Protein AF-A0A1S1BP09-F1 (afdb_monomer_lite)

pLDDT: mean 78.07, std 22.5, range [37.78, 98.75]

Sequence (194 aa):
MRRVLAPLSLLTALLLAGCAGGTGEPETIVVTSTEVVDAPAPESAPEEEPAPAPEPEAAPAPEQPATPLAGAFELDPAYKGQVGGKCGMTPDGAKISVGDTTSCDLAAAAYPHAINATWAWSNKPNVTSVPFTNISGVVSPITGGAYDLRCAVGSSGQTMSCYGPDNDPYMTYELEMTTTWHPRINIVGEYPHN

Radius of gyration: 30.97 Å; chains: 1; bounding box: 59×103×60 Å

Structure (mmCIF, N/CA/C/O backbone):
data_AF-A0A1S1BP09-F1
#
_entry.id   AF-A0A1S1BP09-F1
#
loop_
_atom_site.group_PDB
_atom_site.id
_atom_site.type_symbol
_atom_site.label_atom_id
_atom_site.label_alt_id
_atom_site.label_comp_id
_atom_site.label_asym_id
_atom_site.label_entity_id
_atom_site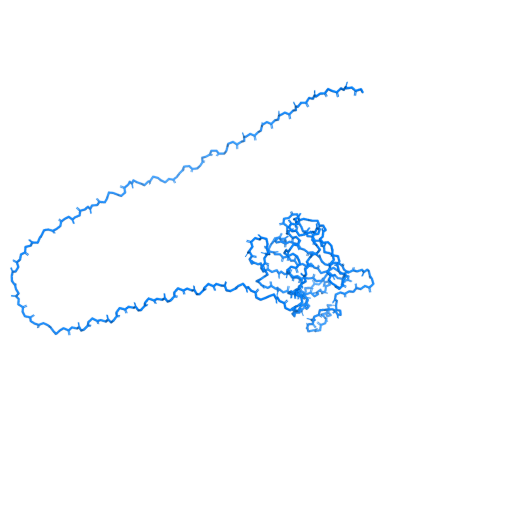.label_seq_id
_atom_site.pdbx_PDB_ins_code
_atom_site.Cartn_x
_atom_site.Cartn_y
_atom_site.Cartn_z
_atom_site.occupancy
_atom_site.B_iso_or_equiv
_atom_site.auth_seq_id
_atom_site.auth_comp_id
_atom_site.auth_asym_id
_atom_site.auth_atom_id
_atom_site.pdbx_PDB_model_num
ATOM 1 N N . MET A 1 1 ? -38.764 29.047 11.952 1.00 43.31 1 MET A N 1
ATOM 2 C CA . MET A 1 1 ? -39.903 28.539 11.156 1.00 43.31 1 MET A CA 1
ATOM 3 C C . MET A 1 1 ? -39.872 27.015 11.210 1.00 43.31 1 MET A C 1
ATOM 5 O O . MET A 1 1 ? -38.889 26.431 10.785 1.00 43.31 1 MET A O 1
ATOM 9 N N . ARG A 1 2 ? -40.880 26.390 11.833 1.00 42.88 2 ARG A N 1
ATOM 10 C CA . ARG A 1 2 ? -41.074 24.930 11.929 1.00 42.88 2 ARG A CA 1
ATOM 11 C C . ARG A 1 2 ? -41.927 24.464 10.746 1.00 42.88 2 ARG A C 1
ATOM 13 O O . ARG A 1 2 ? -43.023 25.000 10.601 1.00 42.88 2 ARG A O 1
ATOM 20 N N . ARG A 1 3 ? -41.487 23.453 9.990 1.00 48.31 3 ARG A N 1
ATOM 21 C CA . ARG A 1 3 ? -42.346 22.522 9.224 1.00 48.31 3 ARG A CA 1
ATOM 22 C C . ARG A 1 3 ? -41.669 21.141 9.218 1.00 48.31 3 ARG A C 1
ATOM 24 O O . ARG A 1 3 ? -40.534 21.052 8.783 1.00 48.31 3 ARG A O 1
ATOM 31 N N . VAL A 1 4 ? -42.143 20.223 10.064 1.00 49.31 4 VAL A N 1
ATOM 32 C CA . VAL A 1 4 ? -43.079 19.101 9.796 1.00 49.31 4 VAL A CA 1
ATOM 33 C C . VAL A 1 4 ? -42.326 17.828 9.375 1.00 49.31 4 VAL A C 1
ATOM 35 O O . VAL A 1 4 ? -41.709 17.779 8.320 1.00 49.31 4 VAL A O 1
ATOM 38 N N . LEU A 1 5 ? -42.398 16.823 10.259 1.00 49.59 5 LEU A N 1
ATOM 39 C CA . LEU A 1 5 ? -42.002 15.428 10.056 1.00 49.59 5 LEU A CA 1
ATOM 40 C C . LEU A 1 5 ? -42.838 14.756 8.957 1.00 49.59 5 LEU A C 1
ATOM 42 O O . LEU A 1 5 ? -44.048 14.964 8.900 1.00 49.59 5 LEU A O 1
ATOM 46 N N . ALA A 1 6 ? -42.226 13.814 8.240 1.00 51.56 6 ALA A N 1
ATOM 47 C CA . ALA A 1 6 ? -42.902 12.597 7.796 1.00 51.56 6 ALA A CA 1
ATOM 48 C C . ALA A 1 6 ? -41.884 11.436 7.731 1.00 51.56 6 ALA A C 1
ATOM 50 O O . ALA A 1 6 ? -40.905 11.542 6.993 1.00 51.56 6 ALA A O 1
ATOM 51 N N . PRO A 1 7 ? -42.076 10.350 8.502 1.00 51.03 7 PRO A N 1
ATOM 52 C CA . PRO A 1 7 ? -41.287 9.130 8.402 1.00 51.03 7 PRO A CA 1
ATOM 53 C C . PRO A 1 7 ? -41.926 8.180 7.378 1.00 51.03 7 PRO A C 1
ATOM 55 O O . PRO A 1 7 ? -43.112 7.870 7.472 1.00 51.03 7 PRO A O 1
ATOM 58 N N . LEU A 1 8 ? -41.145 7.677 6.424 1.00 43.78 8 LEU A N 1
ATOM 59 C CA . LEU A 1 8 ? -41.547 6.566 5.558 1.00 43.78 8 LEU A CA 1
ATOM 60 C C . LEU A 1 8 ? -40.714 5.345 5.935 1.00 43.78 8 LEU A C 1
ATOM 62 O O . LEU A 1 8 ? -39.585 5.159 5.495 1.00 43.78 8 LEU A O 1
ATOM 66 N N . SER A 1 9 ? -41.302 4.543 6.820 1.00 48.12 9 SER A N 1
ATOM 67 C CA . SER A 1 9 ? -40.926 3.151 7.031 1.00 48.12 9 SER A CA 1
ATOM 68 C C . SER A 1 9 ? -41.352 2.335 5.812 1.00 48.12 9 SER A C 1
ATOM 70 O O . SER A 1 9 ? -42.532 2.334 5.468 1.00 48.12 9 SER A O 1
ATOM 72 N N . LEU A 1 10 ? -40.426 1.595 5.208 1.00 48.34 10 LEU A N 1
ATOM 73 C CA . LEU A 1 10 ? -40.760 0.391 4.450 1.00 48.34 10 LEU A CA 1
ATOM 74 C C . LEU A 1 10 ? -39.908 -0.762 4.977 1.00 48.34 10 LEU A C 1
ATOM 76 O O . LEU A 1 10 ? -38.725 -0.890 4.672 1.00 48.34 10 LEU A O 1
ATOM 80 N N . LEU A 1 11 ? -40.553 -1.590 5.800 1.00 47.31 11 LEU A N 1
ATOM 81 C CA . LEU A 1 11 ? -40.151 -2.968 6.027 1.00 47.31 11 LEU A CA 1
ATOM 82 C C . LEU A 1 11 ? -40.220 -3.719 4.695 1.00 47.31 11 LEU A C 1
ATOM 84 O O . LEU A 1 11 ? -41.276 -3.750 4.066 1.00 47.31 11 LEU A O 1
ATOM 88 N N . THR A 1 12 ? -39.148 -4.422 4.345 1.00 53.53 12 THR A N 1
ATOM 89 C CA . THR A 1 12 ? -39.248 -5.578 3.449 1.00 53.53 12 THR A CA 1
ATOM 90 C C . THR A 1 12 ? -38.389 -6.694 4.026 1.00 53.53 12 THR A C 1
ATOM 92 O O . THR A 1 12 ? -37.192 -6.776 3.779 1.00 53.53 12 THR A O 1
ATOM 95 N N . ALA A 1 13 ? -39.008 -7.522 4.866 1.00 49.31 13 ALA A N 1
ATOM 96 C CA . ALA A 1 13 ? -38.489 -8.832 5.218 1.00 49.31 13 ALA A CA 1
ATOM 97 C C . ALA A 1 13 ? -38.958 -9.808 4.131 1.00 49.31 13 ALA A C 1
ATOM 99 O O . ALA A 1 13 ? -40.154 -10.081 4.033 1.00 49.31 13 ALA A O 1
ATOM 100 N N . LEU A 1 14 ? -38.040 -10.315 3.305 1.00 54.62 14 LEU A N 1
ATOM 101 C CA . LEU A 1 14 ? -38.291 -11.525 2.524 1.00 54.62 14 LEU A CA 1
ATOM 102 C C . LEU A 1 14 ? -37.688 -12.714 3.271 1.00 54.62 14 LEU A C 1
ATOM 104 O O . LEU A 1 14 ? -36.474 -12.875 3.357 1.00 54.62 14 LEU A O 1
ATOM 108 N N . LEU A 1 15 ? -38.585 -13.531 3.815 1.00 52.28 15 LEU A N 1
ATOM 109 C CA . LEU A 1 15 ? -38.326 -14.889 4.270 1.00 52.28 15 LEU A CA 1
ATOM 110 C C . LEU A 1 15 ? -38.001 -15.766 3.053 1.00 52.28 15 LEU A C 1
ATOM 112 O O . LEU A 1 15 ? -38.830 -15.902 2.154 1.00 52.28 15 LEU A O 1
ATOM 116 N N . LEU A 1 16 ? -36.825 -16.393 3.047 1.00 48.31 16 LEU A N 1
ATOM 117 C CA . LEU A 1 16 ? -36.533 -17.545 2.195 1.00 48.31 16 LEU A CA 1
ATOM 118 C C . LEU A 1 16 ? -36.785 -18.814 3.009 1.00 48.31 16 LEU A C 1
ATOM 120 O O . LEU A 1 16 ? -36.064 -19.128 3.953 1.00 48.31 16 LEU A O 1
ATOM 124 N N . ALA A 1 17 ? -37.857 -19.509 2.642 1.00 49.62 17 ALA A N 1
ATOM 125 C CA . ALA A 1 17 ? -38.187 -20.840 3.111 1.00 49.62 17 ALA A CA 1
ATOM 126 C C . ALA A 1 17 ? -37.479 -21.906 2.259 1.00 49.62 17 ALA A C 1
ATOM 128 O O . ALA A 1 17 ? -37.454 -21.803 1.037 1.00 49.62 17 ALA A O 1
ATOM 129 N N . GLY A 1 18 ? -37.020 -22.965 2.929 1.00 37.78 18 GLY A N 1
ATOM 130 C CA . GLY A 1 18 ? -37.210 -24.347 2.485 1.00 37.78 18 GLY A CA 1
ATOM 131 C C . GLY A 1 18 ? -36.260 -24.916 1.429 1.00 37.78 18 GLY A C 1
ATOM 132 O O . GLY A 1 18 ? -36.535 -24.836 0.240 1.00 37.78 18 GLY A O 1
ATOM 133 N N . CYS A 1 19 ? -35.276 -25.691 1.889 1.00 53.78 19 CYS A N 1
ATOM 134 C CA . CYS A 1 19 ? -34.951 -26.976 1.268 1.00 53.78 19 CYS A CA 1
ATOM 135 C C . CYS A 1 19 ? -34.908 -28.038 2.370 1.00 53.78 19 CYS A C 1
ATOM 137 O O . CYS A 1 19 ? -33.979 -28.102 3.169 1.00 53.78 19 CYS A O 1
ATOM 139 N N . ALA A 1 20 ? -35.982 -28.823 2.428 1.00 39.81 20 ALA A N 1
ATOM 140 C CA . ALA A 1 20 ? -36.059 -30.061 3.178 1.00 39.81 20 ALA A CA 1
ATOM 141 C C . ALA A 1 20 ? -35.356 -31.165 2.379 1.00 39.81 20 ALA A C 1
ATOM 143 O O . ALA A 1 20 ? -35.583 -31.301 1.177 1.00 39.81 20 ALA A O 1
ATOM 144 N N . GLY A 1 21 ? -34.549 -31.975 3.054 1.00 38.09 21 GLY A N 1
ATOM 145 C CA . GLY A 1 21 ? -34.011 -33.203 2.488 1.00 38.09 21 GLY A CA 1
ATOM 146 C C . GLY A 1 21 ? -33.188 -33.960 3.520 1.00 38.09 21 GLY A C 1
ATOM 147 O O . GLY A 1 21 ? -32.120 -33.496 3.894 1.00 38.09 21 GLY A O 1
ATOM 148 N N . GLY A 1 22 ? -33.682 -35.122 3.953 1.00 38.06 22 GLY A N 1
ATOM 149 C CA . GLY A 1 22 ? -32.854 -36.135 4.611 1.00 38.06 22 GLY A CA 1
ATOM 150 C C . GLY A 1 22 ? -33.403 -36.662 5.929 1.00 38.06 22 GLY A C 1
ATOM 151 O O . GLY A 1 22 ? -32.924 -36.294 6.993 1.00 38.06 22 GLY A O 1
ATOM 152 N N . THR A 1 23 ? -34.393 -37.546 5.840 1.00 44.19 23 THR A N 1
ATOM 153 C CA . THR A 1 23 ? -34.854 -38.445 6.903 1.00 44.19 23 THR A CA 1
ATOM 154 C C . THR A 1 23 ? -33.734 -39.407 7.313 1.00 44.19 23 THR A C 1
ATOM 156 O O . THR A 1 23 ? -33.188 -40.102 6.459 1.00 44.19 23 THR A O 1
ATOM 159 N N . GLY A 1 24 ? -33.429 -39.483 8.607 1.00 38.75 24 GLY A N 1
ATOM 160 C CA . GLY A 1 24 ? -32.557 -40.500 9.197 1.00 38.75 24 GLY A CA 1
ATOM 161 C C . GLY A 1 24 ? -32.796 -40.568 10.702 1.00 38.75 24 GLY A C 1
ATOM 162 O O . GLY A 1 24 ? -32.460 -39.636 11.422 1.00 38.75 24 GLY A O 1
ATOM 163 N N . GLU A 1 25 ? -33.479 -41.627 11.124 1.00 51.97 25 GLU A N 1
ATOM 164 C CA . GLU A 1 25 ? -33.946 -41.943 12.479 1.00 51.97 25 GLU A CA 1
ATOM 165 C C . GLU A 1 25 ? -32.840 -42.016 13.555 1.00 51.97 25 GLU A C 1
ATOM 167 O O . GLU A 1 25 ? -31.661 -42.149 13.229 1.00 51.97 25 GLU A O 1
ATOM 172 N N . PRO A 1 26 ? -33.212 -41.916 14.850 1.00 45.69 26 PRO A N 1
ATOM 173 C CA . PRO A 1 26 ? -32.265 -41.860 15.960 1.00 45.69 26 PRO A CA 1
ATOM 174 C C . PRO A 1 26 ? -31.577 -43.210 16.188 1.00 45.69 26 PRO A C 1
ATOM 176 O O . PRO A 1 26 ? -32.241 -44.220 16.423 1.00 45.69 26 PRO A O 1
ATOM 179 N N . GLU A 1 27 ? -30.243 -43.221 16.195 1.00 43.22 27 GLU A N 1
ATOM 180 C CA . GLU A 1 27 ? -29.480 -44.390 16.629 1.00 43.22 27 GLU A CA 1
ATOM 181 C C . GLU A 1 27 ? -29.734 -44.657 18.120 1.00 43.22 27 GLU A C 1
ATOM 183 O O . GLU A 1 27 ? -29.315 -43.923 19.017 1.00 43.22 27 GLU A O 1
ATOM 188 N N . THR A 1 28 ? -30.467 -45.734 18.381 1.00 42.78 28 THR A N 1
ATOM 189 C CA . THR A 1 28 ? -30.613 -46.365 19.690 1.00 42.78 28 THR A CA 1
ATOM 190 C C . THR A 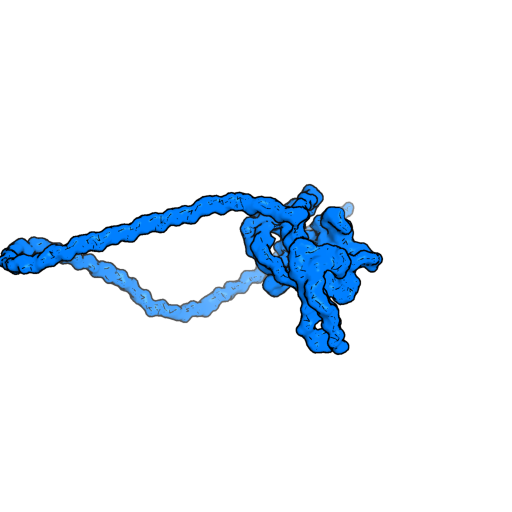1 28 ? -29.264 -46.888 20.170 1.00 42.78 28 THR A C 1
ATOM 192 O O . THR A 1 28 ? -28.700 -47.806 19.578 1.00 42.78 28 THR A O 1
ATOM 195 N N . ILE A 1 29 ? -28.777 -46.344 21.285 1.00 45.25 29 ILE A N 1
ATOM 196 C CA . ILE A 1 29 ? -27.629 -46.885 22.015 1.00 45.25 29 ILE A CA 1
ATOM 197 C C . ILE A 1 29 ? -28.041 -48.227 22.629 1.00 45.25 29 ILE A C 1
ATOM 199 O O . ILE A 1 29 ? -28.833 -48.277 23.571 1.00 45.25 29 ILE A O 1
ATOM 203 N N . VAL A 1 30 ? -27.504 -49.321 22.093 1.00 41.91 30 VAL A N 1
ATOM 204 C CA . VAL A 1 30 ? -27.635 -50.652 22.690 1.00 41.91 30 VAL A CA 1
ATOM 205 C C . VAL A 1 30 ? -26.570 -50.786 23.775 1.00 41.91 30 VAL A C 1
ATOM 207 O O . VAL A 1 30 ? -25.385 -50.945 23.495 1.00 41.91 30 VAL A O 1
ATOM 210 N N . VAL A 1 31 ? -27.006 -50.697 25.031 1.00 48.78 31 VAL A N 1
ATOM 211 C CA . VAL A 1 31 ? -26.192 -51.030 26.202 1.00 48.78 31 VAL A CA 1
ATOM 212 C C . VAL A 1 31 ? -26.178 -52.549 26.340 1.00 48.78 31 VAL A C 1
ATOM 214 O O . VAL A 1 31 ? -27.134 -53.142 26.838 1.00 48.78 31 VAL A O 1
ATOM 217 N N . THR A 1 32 ? -25.098 -53.186 25.896 1.00 45.69 32 THR A N 1
ATOM 218 C CA . THR A 1 32 ? -24.870 -54.608 26.167 1.00 45.69 32 THR A CA 1
ATOM 219 C C . THR A 1 32 ? -24.139 -54.738 27.498 1.00 45.69 32 THR A C 1
ATOM 221 O O . THR A 1 32 ? -22.947 -54.459 27.601 1.00 45.69 32 THR A O 1
ATOM 224 N N . SER A 1 33 ? -24.887 -55.135 28.526 1.00 47.06 33 SER A N 1
ATOM 225 C CA . SER A 1 33 ? -24.353 -55.604 29.804 1.00 47.06 33 SER A CA 1
ATOM 226 C C . SER A 1 33 ? -23.929 -57.063 29.635 1.00 47.06 33 SER A C 1
ATOM 228 O O . SER A 1 33 ? -24.743 -57.882 29.210 1.00 47.06 33 SER A O 1
ATOM 230 N N . THR A 1 34 ? -22.677 -57.396 29.949 1.00 49.12 34 THR A N 1
ATOM 231 C CA . THR A 1 34 ? -22.198 -58.788 29.945 1.00 49.12 34 THR A CA 1
ATOM 232 C C . THR A 1 34 ? -21.652 -59.141 31.317 1.00 49.12 34 THR A C 1
ATOM 234 O O . THR A 1 34 ? -20.783 -58.460 31.857 1.00 49.12 34 THR A O 1
ATOM 237 N N . GLU A 1 35 ? -22.233 -60.193 31.878 1.00 47.56 35 GLU A N 1
ATOM 238 C CA . GLU A 1 35 ? -22.026 -60.712 33.224 1.00 47.56 35 GLU A CA 1
ATOM 239 C C . GLU A 1 35 ? -20.856 -61.710 33.220 1.00 47.56 35 GLU A C 1
ATOM 241 O O . GLU A 1 35 ? -20.644 -62.430 32.243 1.00 47.56 35 GLU A O 1
ATOM 246 N N . VAL A 1 36 ? -20.079 -61.731 34.305 1.00 45.28 36 VAL A N 1
ATOM 247 C CA . VAL A 1 36 ? -18.864 -62.544 34.477 1.00 45.28 36 VAL A CA 1
ATOM 248 C C . VAL A 1 36 ? -19.228 -63.964 34.921 1.00 45.28 36 VAL A C 1
ATOM 250 O O . VAL A 1 36 ? -19.956 -64.130 35.899 1.00 45.28 36 VAL A O 1
ATOM 253 N N . VAL A 1 37 ? -18.664 -64.984 34.262 1.00 42.50 37 VAL A N 1
ATOM 254 C CA . VAL A 1 37 ? -18.626 -66.377 34.746 1.00 42.50 37 VAL A CA 1
ATOM 255 C C . VAL A 1 37 ? -17.200 -66.923 34.599 1.00 42.50 37 VAL A C 1
ATOM 257 O O . VAL A 1 37 ? -16.535 -66.687 33.593 1.00 42.50 37 VAL A O 1
ATOM 260 N N . ASP A 1 38 ? -16.744 -67.611 35.643 1.00 38.88 38 ASP A N 1
ATOM 261 C CA . ASP A 1 38 ? -15.360 -67.973 35.972 1.00 38.88 38 ASP A CA 1
ATOM 262 C C . ASP A 1 38 ? -14.956 -69.402 35.506 1.00 38.88 38 ASP A C 1
ATOM 264 O O . ASP A 1 38 ? -15.731 -70.338 35.697 1.00 38.88 38 ASP A O 1
ATOM 268 N N . ALA A 1 39 ? -13.722 -69.516 34.967 1.00 39.91 39 ALA A N 1
ATOM 269 C CA . ALA A 1 39 ? -12.749 -70.645 34.922 1.00 39.91 39 ALA A CA 1
ATOM 270 C C . ALA A 1 39 ? -13.088 -72.014 34.245 1.00 39.91 39 ALA A C 1
ATOM 272 O O . ALA A 1 39 ? -14.255 -72.391 34.182 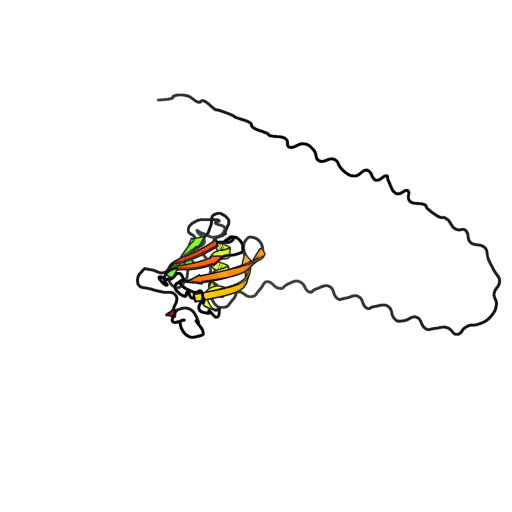1.00 39.91 39 ALA A O 1
ATOM 273 N N . PRO A 1 40 ? -12.088 -72.830 33.780 1.00 43.50 40 PRO A N 1
ATOM 274 C CA . PRO A 1 40 ? -10.641 -72.803 34.083 1.00 43.50 40 PRO A CA 1
ATOM 275 C C . PRO A 1 40 ? -9.658 -72.846 32.880 1.00 43.50 40 PRO A C 1
ATOM 277 O O . PRO A 1 40 ? -10.008 -73.169 31.749 1.00 43.50 40 PRO A O 1
ATOM 280 N N . ALA A 1 41 ? -8.391 -72.530 33.184 1.00 47.75 41 ALA A N 1
ATOM 281 C CA . ALA A 1 41 ? -7.220 -72.489 32.295 1.00 47.75 41 ALA A CA 1
ATOM 282 C C . ALA A 1 41 ? -6.833 -73.854 31.681 1.00 47.75 41 ALA A C 1
ATOM 284 O O . ALA A 1 41 ? -7.122 -74.898 32.274 1.00 47.75 41 ALA A O 1
ATOM 285 N N . PRO A 1 42 ? -6.088 -73.856 30.554 1.00 43.31 42 PRO A N 1
ATOM 286 C CA . PRO A 1 42 ? -4.664 -74.182 30.689 1.00 43.31 42 PRO A CA 1
ATOM 287 C C . PRO A 1 42 ? -3.703 -73.456 29.723 1.00 43.31 42 PRO A C 1
ATOM 289 O O . PRO A 1 42 ? -4.077 -72.938 28.679 1.00 43.31 42 PRO A O 1
ATOM 292 N N . GLU A 1 43 ? -2.433 -73.569 30.112 1.00 38.97 43 GLU A N 1
ATOM 293 C CA . GLU A 1 43 ? -1.205 -73.569 29.308 1.00 38.97 43 GLU A CA 1
ATOM 294 C C . GLU A 1 43 ? -0.616 -72.249 28.783 1.00 38.97 43 GLU A C 1
ATOM 296 O O . GLU A 1 43 ? -1.112 -71.575 27.887 1.00 38.97 43 GLU A O 1
ATOM 301 N N . SER A 1 44 ? 0.534 -71.950 29.389 1.00 50.16 44 SER A N 1
ATOM 302 C CA . SER A 1 44 ? 1.505 -70.896 29.147 1.00 50.16 44 SER A CA 1
ATOM 303 C C . SER A 1 44 ? 1.821 -70.627 27.672 1.00 50.16 44 SER A C 1
ATOM 305 O O . SER A 1 44 ? 2.382 -71.474 26.978 1.00 50.16 44 SER A O 1
ATOM 307 N N . ALA A 1 45 ? 1.591 -69.383 27.256 1.00 47.44 45 ALA A N 1
ATOM 308 C CA . ALA A 1 45 ? 2.295 -68.733 26.155 1.00 47.44 45 ALA A CA 1
ATOM 309 C C . ALA A 1 45 ? 3.211 -67.634 26.740 1.00 47.44 45 ALA A C 1
ATOM 311 O O . ALA A 1 45 ? 2.900 -67.119 27.817 1.00 47.44 45 ALA A O 1
ATOM 312 N N . PRO A 1 46 ? 4.348 -67.299 26.103 1.00 43.88 46 PRO A N 1
ATOM 313 C CA . PRO A 1 46 ? 5.314 -66.353 26.660 1.00 43.88 46 PRO A CA 1
ATOM 314 C C . PRO A 1 46 ? 4.708 -64.946 26.739 1.00 43.88 46 PRO A C 1
ATOM 316 O O . PRO A 1 46 ? 4.091 -64.494 25.778 1.00 43.88 46 PRO A O 1
ATOM 319 N N . GLU A 1 47 ? 4.897 -64.268 27.871 1.00 46.72 47 GLU A N 1
ATOM 320 C CA . GLU A 1 47 ? 4.562 -62.853 28.053 1.00 46.72 47 GLU A CA 1
ATOM 321 C C . GLU A 1 47 ? 5.333 -61.995 27.035 1.00 46.72 47 GLU A C 1
ATOM 323 O O . GLU A 1 47 ? 6.562 -61.932 27.072 1.00 46.72 47 GLU A O 1
ATOM 328 N N . GLU A 1 48 ? 4.617 -61.328 26.127 1.00 51.81 48 GLU A N 1
ATOM 329 C CA . GLU A 1 48 ? 5.142 -60.154 25.429 1.00 51.81 48 GLU A CA 1
ATOM 330 C C . GLU A 1 48 ? 5.038 -58.951 26.377 1.00 51.81 48 GLU A C 1
ATOM 332 O O . GLU A 1 48 ? 3.958 -58.614 26.868 1.00 51.81 48 GLU A O 1
ATOM 337 N N . GLU A 1 49 ? 6.181 -58.322 26.658 1.00 53.34 49 GLU A N 1
ATOM 338 C CA . GLU A 1 49 ? 6.271 -57.051 27.378 1.00 53.34 49 GLU A CA 1
ATOM 339 C C . GLU A 1 49 ? 5.367 -55.990 26.722 1.00 53.34 49 GLU A C 1
ATOM 341 O O . GLU A 1 49 ? 5.375 -55.846 25.494 1.00 53.34 49 GLU A O 1
ATOM 346 N N . PRO A 1 50 ? 4.608 -55.198 27.502 1.00 47.56 50 PRO A N 1
ATOM 347 C CA . PRO A 1 50 ? 3.808 -54.125 26.941 1.00 47.56 50 PRO A CA 1
ATOM 348 C C . PRO A 1 50 ? 4.733 -53.042 26.375 1.00 47.56 50 PRO A C 1
ATOM 350 O O . PRO A 1 50 ? 5.619 -52.531 27.063 1.00 47.56 50 PRO A O 1
ATOM 353 N N . ALA A 1 51 ? 4.503 -52.668 25.116 1.00 59.78 51 ALA A N 1
ATOM 354 C CA . ALA A 1 51 ? 5.156 -51.518 24.507 1.00 59.78 51 ALA A CA 1
ATOM 355 C C . ALA A 1 51 ? 4.912 -50.253 25.361 1.00 59.78 51 ALA A C 1
ATOM 357 O O . ALA A 1 51 ? 3.796 -50.058 25.859 1.00 59.78 51 ALA A O 1
ATOM 358 N N . PRO A 1 52 ? 5.923 -49.384 25.543 1.00 50.69 52 PRO A N 1
ATOM 359 C CA . PRO A 1 52 ? 5.775 -48.179 26.346 1.00 50.69 52 PRO A CA 1
ATOM 360 C C . PRO A 1 52 ? 4.721 -47.249 25.731 1.00 50.69 52 PRO A C 1
ATOM 362 O O . PRO A 1 52 ? 4.661 -47.064 24.515 1.00 50.69 52 PRO A O 1
ATOM 365 N N . ALA A 1 53 ? 3.877 -46.677 26.591 1.00 59.38 53 ALA A N 1
ATOM 366 C CA . ALA A 1 53 ? 2.855 -45.713 26.203 1.00 59.38 53 ALA A CA 1
ATOM 367 C C . ALA A 1 53 ? 3.489 -44.481 25.523 1.00 59.38 53 ALA A C 1
ATOM 369 O O . ALA A 1 53 ? 4.570 -44.057 25.941 1.00 59.38 53 ALA A O 1
ATOM 370 N N . PRO A 1 54 ? 2.836 -43.885 24.505 1.00 53.19 54 PRO A N 1
ATOM 371 C CA . PRO A 1 54 ? 3.341 -42.680 23.865 1.00 53.19 54 PRO A CA 1
ATOM 372 C C . PRO A 1 54 ? 3.396 -41.532 24.877 1.00 53.19 54 PRO A C 1
ATOM 374 O O . PRO A 1 54 ? 2.434 -41.261 25.599 1.00 53.19 54 PRO A O 1
ATOM 377 N N . GLU A 1 55 ? 4.554 -40.882 24.932 1.00 61.38 55 GLU A N 1
ATOM 378 C CA . GLU A 1 55 ? 4.806 -39.694 25.740 1.00 61.38 55 GLU A CA 1
ATOM 379 C C . GLU A 1 55 ? 3.858 -38.561 25.293 1.00 61.38 55 GLU A C 1
ATOM 381 O O . GLU A 1 55 ? 3.660 -38.381 24.087 1.00 61.38 55 GLU A O 1
ATOM 386 N N . PRO A 1 56 ? 3.227 -37.810 26.214 1.00 53.53 56 PRO A N 1
ATOM 387 C CA . PRO A 1 56 ? 2.322 -36.729 25.840 1.00 53.53 56 PRO A CA 1
ATOM 388 C C . PRO A 1 56 ? 3.079 -35.626 25.088 1.00 53.53 56 PRO A C 1
ATOM 390 O O . PRO A 1 56 ? 4.033 -35.052 25.615 1.00 53.53 56 PRO A O 1
ATOM 393 N N . GLU A 1 57 ? 2.630 -35.315 23.866 1.00 58.88 57 GLU A N 1
ATOM 394 C CA . GLU A 1 57 ? 3.107 -34.163 23.097 1.00 58.88 57 GLU A CA 1
ATOM 395 C C . GLU A 1 57 ? 2.996 -32.893 23.947 1.00 58.88 57 GLU A C 1
ATOM 397 O O . GLU A 1 57 ? 1.932 -32.547 24.470 1.00 58.88 57 GLU A O 1
ATOM 402 N N . ALA A 1 58 ? 4.127 -32.205 24.100 1.00 57.03 58 ALA A N 1
ATOM 403 C CA . ALA A 1 58 ? 4.192 -30.933 24.792 1.00 57.03 58 ALA A CA 1
ATOM 404 C C . ALA A 1 58 ? 3.237 -29.933 24.124 1.00 57.03 58 ALA A C 1
ATOM 406 O O . ALA A 1 58 ? 3.312 -29.691 22.920 1.00 57.03 58 ALA A O 1
ATOM 407 N N . ALA A 1 59 ? 2.346 -29.340 24.922 1.00 60.44 59 ALA A N 1
ATOM 408 C CA . ALA A 1 59 ? 1.476 -28.264 24.471 1.00 60.44 59 ALA A CA 1
ATOM 409 C C . ALA A 1 59 ? 2.311 -27.127 23.842 1.00 60.44 59 ALA A C 1
ATOM 411 O O . ALA A 1 59 ? 3.383 -26.805 24.371 1.00 60.44 59 ALA A O 1
ATOM 412 N N . PRO A 1 60 ? 1.846 -26.506 22.741 1.00 55.12 60 PRO A N 1
ATOM 413 C CA . PRO A 1 60 ? 2.586 -25.439 22.086 1.00 55.12 60 PRO A CA 1
ATOM 414 C C . PRO A 1 60 ? 2.799 -24.284 23.066 1.00 55.12 60 PRO A C 1
ATOM 416 O O . PRO A 1 60 ? 1.884 -23.866 23.780 1.00 55.12 60 PRO A O 1
ATOM 419 N N . ALA A 1 61 ? 4.039 -23.799 23.124 1.00 62.88 61 ALA A N 1
ATOM 420 C CA . ALA A 1 61 ? 4.404 -22.666 23.958 1.00 62.88 61 ALA A CA 1
ATOM 421 C C . ALA A 1 61 ? 3.568 -21.430 23.569 1.00 62.88 61 ALA A C 1
ATOM 423 O O . ALA A 1 61 ? 3.296 -21.238 22.382 1.00 62.88 61 ALA A O 1
ATOM 424 N N . PRO A 1 62 ? 3.169 -20.584 24.537 1.00 49.75 62 PRO A N 1
ATOM 425 C CA . PRO A 1 62 ? 2.419 -19.368 24.246 1.00 49.75 62 PRO A CA 1
ATOM 426 C C . PRO A 1 62 ? 3.207 -18.486 23.273 1.00 49.75 62 PRO A C 1
ATOM 428 O O . PRO A 1 62 ? 4.375 -18.176 23.523 1.00 49.75 62 PRO A O 1
ATOM 431 N N . GLU A 1 63 ? 2.565 -18.100 22.167 1.00 57.47 63 GLU A N 1
ATOM 432 C CA . GLU A 1 63 ? 3.146 -17.210 21.165 1.00 57.47 63 GLU A CA 1
ATOM 433 C C . GLU A 1 63 ? 3.572 -15.906 21.844 1.00 57.47 63 GLU A C 1
ATOM 435 O O . GLU A 1 63 ? 2.758 -15.146 22.375 1.00 57.47 63 GLU A O 1
ATOM 440 N N . GLN A 1 64 ? 4.882 -15.667 21.883 1.00 47.72 64 GLN A N 1
ATOM 441 C CA . GLN A 1 64 ? 5.408 -14.386 22.326 1.00 47.72 64 GLN A CA 1
ATOM 442 C C . GLN A 1 64 ? 4.932 -13.310 21.343 1.00 47.72 64 GLN A C 1
ATOM 444 O O . GLN A 1 64 ? 4.931 -13.561 20.135 1.00 47.72 64 GLN A O 1
ATOM 449 N N . PRO A 1 65 ? 4.547 -12.113 21.822 1.00 53.75 65 PRO A N 1
ATOM 450 C CA . PRO A 1 65 ? 4.161 -11.029 20.932 1.00 53.75 65 PRO A CA 1
ATOM 451 C C . PRO A 1 65 ? 5.289 -10.777 19.930 1.00 53.75 65 PRO A C 1
ATOM 453 O O . PRO A 1 65 ? 6.449 -10.614 20.320 1.00 53.75 65 PRO A O 1
ATOM 456 N N . ALA A 1 66 ? 4.939 -10.795 18.642 1.00 58.50 66 ALA A N 1
ATOM 457 C CA . ALA A 1 66 ? 5.891 -10.615 17.559 1.00 58.50 66 ALA A CA 1
ATOM 458 C C . ALA A 1 66 ? 6.707 -9.339 17.795 1.00 58.50 66 ALA A C 1
ATOM 460 O O . ALA A 1 66 ? 6.160 -8.267 18.069 1.00 58.50 66 ALA A O 1
ATOM 461 N N . THR A 1 67 ? 8.031 -9.459 17.724 1.00 55.41 67 THR A N 1
ATOM 462 C CA . THR A 1 67 ? 8.918 -8.301 17.830 1.00 55.41 67 THR A CA 1
ATOM 463 C C . THR A 1 67 ? 8.596 -7.351 16.672 1.00 55.41 67 THR A C 1
ATOM 465 O O . THR A 1 67 ? 8.485 -7.830 15.540 1.00 55.41 67 THR A O 1
ATOM 468 N N . PRO A 1 68 ? 8.428 -6.033 16.904 1.00 57.47 68 PRO A N 1
ATOM 469 C CA . PRO A 1 68 ? 8.125 -5.101 15.826 1.00 57.47 68 PRO A CA 1
ATOM 470 C C . PRO A 1 68 ? 9.177 -5.196 14.722 1.00 57.47 68 PRO A C 1
ATOM 472 O O . PRO A 1 68 ? 10.379 -5.179 15.003 1.00 57.47 68 PRO A O 1
ATOM 475 N N . LEU A 1 69 ? 8.727 -5.306 13.472 1.00 68.00 69 LEU A N 1
ATOM 476 C CA . LEU A 1 69 ? 9.621 -5.363 12.322 1.00 68.00 69 LEU A CA 1
ATOM 477 C C . LEU A 1 69 ? 10.525 -4.120 12.302 1.00 68.00 69 LEU A C 1
ATOM 479 O O . LEU A 1 69 ? 10.090 -3.017 12.638 1.00 68.00 69 LEU A O 1
ATOM 483 N N . ALA A 1 70 ? 11.780 -4.276 11.881 1.00 57.66 70 ALA A N 1
ATOM 484 C CA . ALA A 1 70 ? 12.664 -3.135 11.670 1.00 57.66 70 ALA A CA 1
ATOM 485 C C . ALA A 1 70 ? 12.003 -2.117 10.717 1.00 57.66 70 ALA A C 1
ATOM 487 O O . ALA A 1 70 ? 11.576 -2.466 9.618 1.00 57.66 70 ALA A O 1
ATOM 488 N N . GLY A 1 71 ? 11.897 -0.859 11.153 1.00 61.72 71 GLY A N 1
ATOM 489 C CA . GLY A 1 71 ? 11.194 0.193 10.409 1.00 61.72 71 GLY A CA 1
ATOM 490 C C . GLY A 1 71 ? 9.689 0.288 10.684 1.00 61.72 71 GLY A C 1
ATOM 491 O O . GLY A 1 71 ? 9.026 1.113 10.056 1.00 61.72 71 GLY A O 1
ATOM 492 N N . ALA A 1 72 ? 9.143 -0.502 11.618 1.00 75.75 72 ALA A N 1
ATOM 493 C CA . ALA A 1 72 ? 7.810 -0.259 12.156 1.00 75.75 72 ALA A CA 1
ATOM 494 C C . ALA A 1 72 ? 7.715 1.178 12.680 1.00 75.75 72 ALA A C 1
ATOM 496 O O . ALA A 1 72 ? 8.617 1.670 13.361 1.00 75.75 72 ALA A O 1
ATOM 497 N N . PHE A 1 73 ? 6.622 1.850 12.337 1.00 87.06 73 PHE A N 1
ATOM 498 C CA . PHE A 1 73 ? 6.377 3.224 12.739 1.00 87.06 73 PHE A CA 1
ATOM 499 C C . PHE A 1 73 ? 5.034 3.333 13.440 1.00 87.06 73 PHE A C 1
ATOM 501 O O . PHE A 1 73 ? 4.124 2.531 13.225 1.00 87.06 73 PHE A O 1
ATOM 508 N N . GLU A 1 74 ? 4.923 4.343 14.290 1.00 88.19 74 GLU A N 1
ATOM 509 C CA . GLU A 1 74 ? 3.689 4.622 14.996 1.00 88.19 74 GLU A CA 1
ATOM 510 C C . GLU A 1 74 ? 2.811 5.549 14.157 1.00 88.19 74 GLU A C 1
ATOM 512 O O . GLU A 1 74 ? 3.236 6.626 13.738 1.00 88.19 74 GLU A O 1
ATOM 517 N N . LEU A 1 75 ? 1.582 5.107 13.901 1.00 92.81 75 LEU A N 1
ATOM 518 C CA . LEU A 1 75 ? 0.568 5.910 13.236 1.00 92.81 75 LEU A CA 1
ATOM 519 C C . LEU A 1 75 ? 0.192 7.115 14.111 1.00 92.81 75 LEU A C 1
ATOM 521 O O . LEU A 1 75 ? 0.083 6.981 15.333 1.00 92.81 75 LEU A O 1
ATOM 525 N N . ASP A 1 76 ? -0.053 8.270 13.485 1.00 92.88 76 ASP A N 1
ATOM 526 C CA . ASP A 1 76 ? -0.586 9.444 14.182 1.00 92.88 76 ASP A CA 1
ATOM 527 C C . ASP A 1 76 ? -1.862 9.043 14.958 1.00 92.88 76 ASP A C 1
ATOM 529 O O . ASP A 1 76 ? -2.774 8.448 14.367 1.00 92.88 76 ASP A O 1
ATOM 533 N N . PRO A 1 77 ? -1.939 9.338 16.275 1.00 94.31 77 PRO A N 1
ATOM 534 C CA . PRO A 1 77 ? -3.082 8.996 17.116 1.00 94.31 77 PRO A CA 1
ATOM 535 C C . PRO A 1 77 ? -4.444 9.410 16.553 1.00 94.31 77 PRO A C 1
ATOM 537 O O . PRO A 1 77 ? -5.437 8.765 16.882 1.00 94.31 77 PRO A O 1
ATOM 540 N N . ALA A 1 78 ? -4.505 10.441 15.704 1.00 96.44 78 ALA A N 1
ATOM 541 C CA . ALA A 1 78 ? -5.735 10.874 15.046 1.00 96.44 78 ALA A CA 1
ATOM 542 C C . ALA A 1 78 ? -6.354 9.809 14.118 1.00 96.44 78 ALA A C 1
ATOM 544 O O . ALA A 1 78 ? -7.559 9.856 13.885 1.00 96.44 78 ALA A O 1
ATOM 545 N N . TYR A 1 79 ? -5.556 8.861 13.612 1.00 96.44 79 TYR A N 1
ATOM 546 C CA . TYR A 1 79 ? -5.998 7.814 12.679 1.00 96.44 79 TYR A CA 1
ATOM 547 C C . TYR A 1 79 ? -5.973 6.403 13.287 1.00 96.44 79 TYR A C 1
ATOM 549 O O . TYR A 1 79 ? -6.366 5.445 12.619 1.00 96.44 79 TYR A O 1
ATOM 557 N N . LYS A 1 80 ? -5.518 6.239 14.537 1.00 94.56 80 LYS A N 1
ATOM 558 C CA . LYS A 1 80 ? -5.511 4.930 15.211 1.00 94.56 80 LYS A CA 1
ATOM 559 C C . LYS A 1 80 ? -6.933 4.404 15.405 1.00 94.56 80 LYS A C 1
ATOM 561 O O . LYS A 1 80 ? -7.816 5.128 15.862 1.00 94.56 80 LYS A O 1
ATOM 566 N N . GLY A 1 81 ? -7.148 3.135 15.078 1.00 94.12 81 GLY A N 1
ATOM 567 C CA . GLY A 1 81 ? -8.451 2.472 15.113 1.00 94.12 81 GLY A CA 1
ATOM 568 C C . GLY A 1 81 ? -9.412 2.899 14.000 1.00 94.12 81 GLY A C 1
ATOM 569 O O . GLY A 1 81 ? -10.530 2.386 13.942 1.00 94.12 81 GLY A O 1
ATOM 570 N N . GLN A 1 82 ? -9.016 3.821 13.115 1.00 97.25 82 GLN A N 1
ATOM 571 C CA . GLN A 1 82 ? -9.851 4.233 11.994 1.00 97.25 82 GLN A CA 1
ATOM 572 C C . GLN A 1 82 ? -9.915 3.121 10.941 1.00 97.25 82 GLN A C 1
ATOM 574 O O . GLN A 1 82 ? -8.907 2.500 10.607 1.00 97.25 82 GLN A O 1
ATOM 579 N N . VAL A 1 83 ? -11.107 2.914 10.384 1.00 97.44 83 VAL A N 1
ATOM 580 C CA . VAL A 1 83 ? -11.362 2.032 9.241 1.00 97.44 83 VAL A CA 1
ATOM 581 C C . VAL A 1 83 ? -11.808 2.888 8.060 1.00 97.44 83 VAL A C 1
ATOM 583 O O . VAL A 1 83 ? -12.651 3.771 8.228 1.00 97.44 83 VAL A O 1
ATOM 586 N N . GLY A 1 84 ? -11.241 2.637 6.882 1.00 97.50 84 GLY A N 1
ATOM 587 C CA . GLY A 1 84 ? -11.552 3.389 5.669 1.00 97.50 84 GLY A CA 1
ATOM 588 C C . GLY A 1 84 ? -10.875 4.760 5.570 1.00 97.50 84 GLY A C 1
ATOM 589 O O . GLY A 1 84 ? -10.546 5.422 6.559 1.00 97.50 84 GLY A O 1
ATOM 590 N N . GLY A 1 85 ? -10.704 5.225 4.331 1.00 98.12 85 GLY A N 1
ATOM 591 C CA . GLY A 1 85 ? -10.350 6.612 4.034 1.00 98.12 85 GLY A CA 1
ATOM 592 C C . GLY A 1 85 ? -8.860 6.933 4.160 1.00 98.12 85 GLY A C 1
ATOM 593 O O . GLY A 1 85 ? -8.001 6.164 3.736 1.00 98.12 85 GLY A O 1
ATOM 594 N N . LYS A 1 86 ? -8.545 8.140 4.645 1.00 98.25 86 LYS A N 1
ATOM 595 C CA . LYS A 1 86 ? -7.170 8.660 4.757 1.00 98.25 86 LYS A CA 1
ATOM 596 C C . LYS A 1 86 ? -6.598 8.367 6.142 1.00 98.25 86 LYS A C 1
ATOM 598 O O . LYS A 1 86 ? -7.296 8.569 7.129 1.00 98.25 86 LYS A O 1
ATOM 603 N N . CYS A 1 87 ? -5.329 7.970 6.188 1.00 97.69 87 CYS A N 1
ATOM 604 C CA . CYS A 1 87 ? -4.649 7.481 7.391 1.00 97.69 87 CYS A CA 1
ATOM 605 C C . CYS A 1 87 ? -3.385 8.289 7.738 1.00 97.69 87 CYS A C 1
ATOM 607 O O . CYS A 1 87 ? -2.463 7.775 8.357 1.00 97.69 87 CYS A O 1
ATOM 609 N N . GLY A 1 88 ? -3.284 9.539 7.282 1.00 96.25 88 GLY A N 1
ATOM 610 C CA . GLY A 1 88 ? -2.082 10.350 7.479 1.00 96.25 88 GLY A CA 1
ATOM 611 C C . GLY A 1 88 ? -0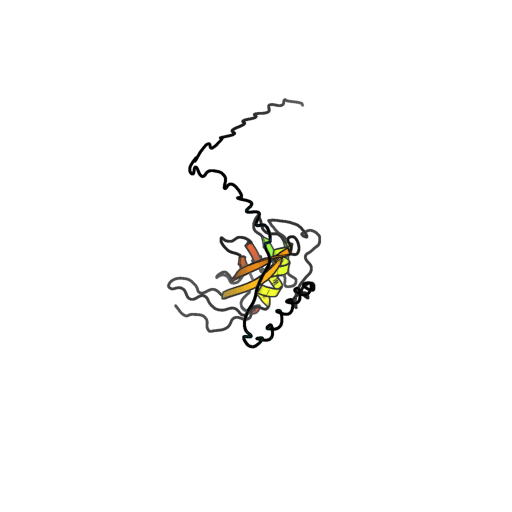.948 9.991 6.513 1.00 96.25 88 GLY A C 1
ATOM 612 O O . GLY A 1 88 ? -1.182 9.810 5.315 1.00 96.25 88 GLY A O 1
ATOM 613 N N . MET A 1 89 ? 0.289 9.962 7.017 1.00 96.31 89 MET A N 1
ATOM 614 C CA . MET A 1 89 ? 1.505 9.796 6.213 1.00 96.31 89 MET A CA 1
ATOM 615 C C . MET A 1 89 ? 2.486 8.800 6.840 1.00 96.31 89 MET A C 1
ATOM 617 O O . MET A 1 89 ? 2.542 8.659 8.061 1.00 96.31 89 MET A O 1
ATOM 621 N N . THR A 1 90 ? 3.284 8.141 6.001 1.00 95.44 90 THR A N 1
ATOM 622 C CA . THR A 1 90 ? 4.448 7.350 6.419 1.00 95.44 90 THR A CA 1
ATOM 623 C C . THR A 1 90 ? 5.612 8.265 6.839 1.00 95.44 90 THR A C 1
ATOM 625 O O . THR A 1 90 ? 5.641 9.441 6.456 1.00 95.44 90 THR A O 1
ATOM 628 N N . PRO A 1 91 ? 6.627 7.745 7.561 1.00 91.44 91 PRO A N 1
ATOM 629 C CA . PRO A 1 91 ? 7.799 8.532 7.967 1.00 91.44 91 PRO A CA 1
ATOM 630 C C . PRO A 1 91 ? 8.602 9.145 6.812 1.00 91.44 91 PRO A C 1
ATOM 632 O O . PRO A 1 91 ? 9.266 10.161 6.993 1.00 91.44 91 PRO A O 1
ATOM 635 N N . ASP A 1 92 ? 8.556 8.541 5.625 1.00 89.56 92 ASP A N 1
ATOM 636 C CA . ASP A 1 92 ? 9.251 9.010 4.422 1.00 89.56 92 ASP A CA 1
ATOM 637 C C . ASP A 1 92 ? 8.366 9.856 3.485 1.00 89.56 92 ASP A C 1
ATOM 639 O O . ASP A 1 92 ? 8.798 10.200 2.379 1.00 89.56 92 ASP A O 1
ATOM 643 N N . GLY A 1 93 ? 7.164 10.223 3.947 1.00 92.62 93 GLY A N 1
ATOM 644 C CA . GLY A 1 93 ? 6.301 11.227 3.324 1.00 92.62 93 GLY A CA 1
ATOM 645 C C . GLY A 1 93 ? 5.249 10.696 2.348 1.00 92.62 93 GLY A C 1
ATOM 646 O O . GLY A 1 93 ? 4.692 11.491 1.593 1.00 92.62 93 GLY A O 1
ATOM 647 N N . ALA A 1 94 ? 4.955 9.394 2.333 1.00 97.00 94 ALA A N 1
ATOM 648 C CA . ALA A 1 94 ? 3.877 8.847 1.511 1.00 97.00 94 ALA A CA 1
ATOM 649 C C . ALA A 1 94 ? 2.518 9.012 2.204 1.00 97.00 94 ALA A C 1
ATOM 651 O O . ALA A 1 94 ? 2.357 8.655 3.370 1.00 97.00 94 ALA A O 1
ATOM 652 N N . LYS A 1 95 ? 1.511 9.512 1.485 1.00 98.12 95 LYS A N 1
ATOM 653 C CA . LYS A 1 95 ? 0.123 9.591 1.963 1.00 98.12 95 LYS A CA 1
ATOM 654 C C . LYS A 1 95 ? -0.470 8.192 2.035 1.00 98.12 95 LYS A C 1
ATOM 656 O O . LYS A 1 95 ? -0.448 7.467 1.042 1.00 98.12 95 LYS A O 1
ATOM 661 N N . ILE A 1 96 ? -1.051 7.846 3.178 1.00 98.44 96 ILE A N 1
ATOM 662 C CA . ILE A 1 96 ? -1.664 6.538 3.409 1.00 98.44 96 ILE A CA 1
ATOM 663 C C . ILE A 1 96 ? -3.174 6.649 3.185 1.00 98.44 96 ILE A C 1
ATOM 665 O O . ILE A 1 96 ? -3.832 7.534 3.743 1.00 98.44 96 ILE A O 1
ATOM 669 N N . SER A 1 97 ? -3.739 5.758 2.371 1.00 98.38 97 SER A N 1
ATOM 670 C CA . SER A 1 97 ? -5.194 5.582 2.246 1.00 98.38 97 SER A CA 1
ATOM 671 C C . SER A 1 97 ? -5.564 4.106 2.285 1.00 98.38 97 SER A C 1
ATOM 673 O O . SER A 1 97 ? -4.763 3.263 1.892 1.00 98.38 97 SER A O 1
ATOM 675 N N . VAL A 1 98 ? -6.774 3.791 2.730 1.00 98.62 98 VAL A N 1
ATOM 676 C CA . VAL A 1 98 ? -7.266 2.416 2.863 1.00 98.62 98 VAL A CA 1
ATOM 677 C C . VAL A 1 98 ? -8.684 2.274 2.314 1.00 98.62 98 VAL A C 1
ATOM 679 O O . VAL A 1 98 ? -9.434 3.252 2.254 1.00 98.62 98 VAL A O 1
ATOM 682 N N . GLY A 1 99 ? -9.036 1.059 1.890 1.00 98.12 99 GLY A N 1
ATOM 683 C CA . GLY A 1 99 ? -10.399 0.701 1.494 1.00 98.12 99 GLY A CA 1
ATOM 684 C C . GLY A 1 99 ? -11.368 0.707 2.680 1.00 98.12 99 GLY A C 1
ATOM 685 O O . GLY A 1 99 ? -10.943 0.668 3.833 1.00 98.12 99 GLY A O 1
ATOM 686 N N . ASP A 1 100 ? -12.671 0.732 2.394 1.00 97.62 100 ASP A N 1
ATOM 687 C CA . ASP A 1 100 ? -13.748 0.962 3.378 1.00 97.62 100 ASP A CA 1
ATOM 688 C C . ASP A 1 100 ? -13.813 -0.059 4.529 1.00 97.62 100 ASP A C 1
ATOM 690 O O . ASP A 1 100 ? -14.405 0.213 5.569 1.00 97.62 100 ASP A O 1
ATOM 694 N N . THR A 1 101 ? -13.204 -1.230 4.354 1.00 96.12 101 THR A N 1
ATOM 695 C CA . THR A 1 101 ? -13.141 -2.346 5.313 1.00 96.12 101 THR A CA 1
ATOM 696 C C . THR A 1 101 ? -11.780 -2.484 5.995 1.00 96.12 101 THR A C 1
ATOM 698 O O . THR A 1 101 ? -11.624 -3.273 6.926 1.00 96.12 101 THR A O 1
ATOM 701 N N . THR A 1 102 ? -10.773 -1.731 5.552 1.00 97.81 102 THR A N 1
ATOM 702 C CA . THR A 1 102 ? -9.384 -1.864 6.003 1.00 97.81 102 THR A CA 1
ATOM 703 C C . THR A 1 102 ? -9.057 -0.820 7.068 1.00 97.81 102 THR A C 1
ATOM 705 O O . THR A 1 102 ? -9.402 0.353 6.924 1.00 97.81 102 THR A O 1
ATOM 708 N N . SER A 1 103 ? -8.376 -1.225 8.144 1.00 97.38 103 SER A N 1
ATOM 709 C CA . SER A 1 103 ? -7.942 -0.294 9.190 1.00 97.38 103 SER A CA 1
ATOM 710 C C . SER A 1 103 ? -6.655 0.444 8.820 1.00 97.38 103 SER A C 1
ATOM 712 O O . SER A 1 103 ? -5.747 -0.109 8.192 1.00 97.38 103 SER A O 1
ATOM 714 N N . CYS A 1 104 ? -6.544 1.692 9.269 1.00 98.12 104 CYS A N 1
ATOM 715 C CA . CYS A 1 104 ? -5.320 2.474 9.148 1.00 98.12 104 CYS A CA 1
ATOM 716 C C . CYS A 1 104 ? -4.146 1.821 9.896 1.00 98.12 104 CYS A C 1
ATOM 718 O O . CYS A 1 104 ? -3.011 1.880 9.424 1.00 98.12 104 CYS A O 1
ATOM 720 N N . ASP A 1 105 ? -4.406 1.143 11.017 1.00 97.19 105 ASP A N 1
ATOM 721 C CA . ASP A 1 105 ? -3.388 0.411 11.778 1.00 97.19 105 ASP A CA 1
ATOM 722 C C . ASP A 1 105 ? -2.809 -0.769 10.990 1.00 97.19 105 ASP A C 1
ATOM 724 O O . ASP A 1 105 ? -1.601 -0.999 11.036 1.00 97.19 105 ASP A O 1
ATOM 728 N N . LEU A 1 106 ? -3.638 -1.493 10.225 1.00 97.38 106 LEU A N 1
ATOM 729 C CA . LEU A 1 106 ? -3.148 -2.559 9.350 1.00 97.38 106 LEU A CA 1
ATOM 730 C C . LEU A 1 106 ? -2.282 -1.986 8.224 1.00 97.38 106 LEU A C 1
ATOM 732 O O . LEU A 1 106 ? -1.225 -2.538 7.927 1.00 97.38 106 LEU A O 1
ATOM 736 N N . ALA A 1 107 ? -2.675 -0.855 7.633 1.00 97.81 107 ALA A N 1
ATOM 737 C CA . ALA A 1 107 ? -1.851 -0.192 6.625 1.00 97.81 107 ALA A CA 1
ATOM 738 C C . ALA A 1 107 ? -0.514 0.311 7.193 1.00 97.81 107 ALA A C 1
ATOM 740 O O . ALA A 1 107 ? 0.516 0.208 6.522 1.00 97.81 107 ALA A O 1
ATOM 741 N N . ALA A 1 108 ? -0.496 0.806 8.431 1.00 96.69 108 ALA A N 1
ATOM 742 C CA . ALA A 1 108 ? 0.744 1.164 9.114 1.00 96.69 108 ALA A CA 1
ATOM 743 C C . ALA A 1 108 ? 1.627 -0.068 9.380 1.00 96.69 108 ALA A C 1
ATOM 745 O O . ALA A 1 108 ? 2.835 -0.014 9.152 1.00 96.69 108 ALA A O 1
ATOM 746 N N . ALA A 1 109 ? 1.024 -1.191 9.783 1.00 96.00 109 ALA A N 1
ATOM 747 C CA . ALA A 1 109 ? 1.726 -2.452 10.006 1.00 96.00 109 ALA A CA 1
ATOM 748 C C . ALA A 1 109 ? 2.282 -3.064 8.708 1.00 96.00 109 ALA A C 1
ATOM 750 O O . ALA A 1 109 ? 3.388 -3.592 8.716 1.00 96.00 109 ALA A O 1
ATOM 751 N N . ALA A 1 110 ? 1.569 -2.966 7.583 1.00 97.19 110 ALA A N 1
ATOM 752 C CA . ALA A 1 110 ? 1.991 -3.544 6.303 1.00 97.19 110 ALA A CA 1
ATOM 753 C C . ALA A 1 110 ? 3.173 -2.806 5.654 1.00 97.19 110 ALA A C 1
ATOM 755 O O . ALA A 1 110 ? 4.014 -3.416 4.991 1.00 97.19 110 ALA A O 1
ATOM 756 N N . TYR A 1 111 ? 3.262 -1.492 5.847 1.00 97.31 111 TYR A N 1
ATOM 757 C CA . TYR A 1 111 ? 4.271 -0.652 5.210 1.00 97.31 111 TYR A CA 1
ATOM 758 C C . TYR A 1 111 ? 5.732 -1.093 5.439 1.00 97.31 111 TYR A C 1
ATOM 760 O O . TYR A 1 111 ? 6.447 -1.263 4.447 1.00 97.31 111 TYR A O 1
ATOM 768 N N . PRO A 1 112 ? 6.209 -1.331 6.682 1.00 95.50 112 PRO A N 1
ATOM 769 C CA . PRO A 1 112 ? 7.580 -1.784 6.912 1.00 95.50 112 PRO A CA 1
ATOM 770 C C . PRO A 1 112 ? 7.866 -3.149 6.275 1.00 95.50 112 PRO A C 1
ATOM 772 O O . PRO A 1 112 ? 8.999 -3.400 5.870 1.00 95.50 112 PRO A O 1
ATOM 775 N N . HIS A 1 113 ? 6.863 -4.022 6.130 1.00 96.12 113 HIS A N 1
ATOM 776 C CA . HIS A 1 113 ? 7.038 -5.275 5.393 1.00 96.12 113 HIS A CA 1
ATOM 777 C C . HIS A 1 113 ? 7.260 -4.992 3.905 1.00 96.12 113 HIS A C 1
ATOM 779 O O . HIS A 1 113 ? 8.180 -5.544 3.306 1.00 96.12 113 HIS A O 1
ATOM 785 N N . ALA A 1 114 ? 6.461 -4.099 3.317 1.00 96.69 114 ALA A N 1
ATOM 786 C CA . ALA A 1 114 ? 6.548 -3.753 1.902 1.00 96.69 114 ALA A CA 1
ATOM 787 C C . ALA A 1 114 ? 7.886 -3.088 1.527 1.00 96.69 114 ALA A C 1
ATOM 789 O O . ALA A 1 114 ? 8.501 -3.479 0.532 1.00 96.69 114 ALA A O 1
ATOM 790 N N . ILE A 1 115 ? 8.373 -2.124 2.316 1.00 95.94 115 ILE A N 1
ATOM 791 C CA . ILE A 1 115 ? 9.621 -1.410 1.984 1.00 95.94 115 ILE A CA 1
ATOM 792 C C . ILE A 1 115 ? 10.882 -2.263 2.154 1.00 95.94 115 ILE A C 1
ATOM 794 O O . ILE A 1 115 ? 11.861 -2.049 1.444 1.00 95.94 115 ILE A O 1
ATOM 798 N N . ASN A 1 116 ? 10.853 -3.244 3.058 1.00 95.00 116 ASN A N 1
ATOM 799 C CA . ASN A 1 116 ? 11.975 -4.151 3.301 1.00 95.00 116 ASN A CA 1
ATOM 800 C C . ASN A 1 116 ? 11.905 -5.427 2.445 1.00 95.00 116 ASN A C 1
ATOM 802 O O . ASN A 1 116 ? 12.827 -6.244 2.475 1.00 95.00 116 ASN A O 1
ATOM 806 N N . ALA A 1 117 ? 10.820 -5.623 1.692 1.00 96.88 117 ALA A N 1
ATOM 807 C CA . ALA A 1 117 ? 10.671 -6.770 0.814 1.00 96.88 117 ALA A CA 1
ATOM 808 C C . ALA A 1 117 ? 11.620 -6.696 -0.390 1.00 96.88 117 ALA A C 1
ATOM 810 O O . ALA A 1 117 ? 12.103 -5.639 -0.797 1.00 96.88 117 ALA A O 1
ATOM 811 N N . THR A 1 118 ? 11.841 -7.856 -1.005 1.00 97.69 118 THR A N 1
ATOM 812 C CA . THR A 1 118 ? 12.447 -7.940 -2.334 1.00 97.69 118 THR A CA 1
ATOM 813 C C . THR A 1 118 ? 11.343 -7.914 -3.387 1.00 97.69 118 THR A C 1
ATOM 815 O O . THR A 1 118 ? 10.349 -8.635 -3.274 1.00 97.69 118 THR A O 1
ATOM 818 N N . TRP A 1 119 ? 11.511 -7.075 -4.402 1.00 98.25 119 TRP A N 1
ATOM 819 C CA . TRP A 1 119 ? 10.529 -6.813 -5.448 1.00 98.25 119 TRP A CA 1
ATOM 820 C C . TRP A 1 119 ? 11.008 -7.355 -6.787 1.00 98.25 119 TRP A C 1
ATOM 822 O O . TRP A 1 119 ? 12.189 -7.276 -7.101 1.00 98.25 119 TRP A O 1
ATOM 832 N N . ALA A 1 120 ? 10.092 -7.861 -7.602 1.00 97.50 120 ALA A N 1
ATOM 833 C CA . ALA A 1 120 ? 10.371 -8.310 -8.960 1.00 97.50 120 ALA A CA 1
ATOM 834 C C . ALA A 1 120 ? 9.559 -7.496 -9.970 1.00 97.50 120 ALA A C 1
ATOM 836 O O . ALA A 1 120 ? 8.519 -6.923 -9.639 1.00 97.50 120 ALA A O 1
ATOM 837 N N . TRP A 1 121 ? 9.994 -7.483 -11.225 1.00 96.31 121 TRP A N 1
ATOM 838 C CA . TRP A 1 121 ? 9.186 -6.945 -12.315 1.00 96.31 121 TRP A CA 1
ATOM 839 C C . TRP A 1 121 ? 8.096 -7.928 -12.731 1.00 96.31 121 TRP A C 1
ATOM 841 O O . TRP A 1 121 ? 8.348 -9.113 -12.954 1.00 96.31 121 TRP A O 1
ATOM 851 N N . SER A 1 122 ? 6.868 -7.438 -12.889 1.00 93.94 122 SER A N 1
ATOM 852 C CA . SER A 1 122 ? 5.818 -8.210 -13.545 1.00 93.94 122 SER A CA 1
ATOM 853 C C . SER A 1 122 ? 6.181 -8.423 -15.011 1.00 93.94 122 SER A C 1
ATOM 855 O O . SER A 1 122 ? 6.597 -7.473 -15.667 1.00 93.94 122 SER A O 1
ATOM 857 N N . ASN A 1 123 ? 5.924 -9.613 -15.547 1.00 89.19 123 ASN A N 1
ATOM 858 C CA . ASN A 1 123 ? 6.095 -9.899 -16.966 1.00 89.19 123 ASN A CA 1
ATOM 859 C C . ASN A 1 123 ? 4.756 -10.369 -17.548 1.00 89.19 123 ASN A C 1
ATOM 861 O O . ASN A 1 123 ? 4.321 -11.497 -17.306 1.00 89.19 123 ASN A O 1
ATOM 865 N N . LYS A 1 124 ? 4.065 -9.466 -18.249 1.00 87.06 124 LYS A N 1
ATOM 866 C CA . LYS A 1 124 ? 2.833 -9.760 -18.988 1.00 87.06 124 LYS A CA 1
ATOM 867 C C . LYS A 1 124 ? 2.941 -9.151 -20.388 1.00 87.06 124 LYS A C 1
ATOM 869 O O . LYS A 1 124 ? 3.307 -7.979 -20.493 1.00 87.06 124 LYS A O 1
ATOM 874 N N . PRO A 1 125 ? 2.594 -9.899 -21.450 1.00 85.94 125 PRO A N 1
ATOM 875 C CA . PRO A 1 125 ? 2.651 -9.374 -22.808 1.00 85.94 125 PRO A CA 1
ATOM 876 C C . PRO A 1 125 ? 1.674 -8.204 -22.970 1.00 85.94 125 PRO A C 1
ATOM 878 O O . PRO A 1 125 ? 0.559 -8.243 -22.447 1.00 85.94 125 PRO A O 1
ATOM 881 N N . ASN A 1 126 ? 2.082 -7.183 -23.727 1.00 88.00 126 ASN A N 1
ATOM 882 C CA . ASN A 1 126 ? 1.283 -5.993 -24.062 1.00 88.00 126 ASN A CA 1
ATOM 883 C C . ASN A 1 126 ? 0.869 -5.100 -22.875 1.00 88.00 126 ASN A C 1
ATOM 885 O O . ASN A 1 126 ? -0.000 -4.244 -23.032 1.00 88.00 126 ASN A O 1
ATOM 889 N N . VAL A 1 127 ? 1.472 -5.270 -21.697 1.00 89.62 127 VAL A N 1
ATOM 890 C CA . VAL A 1 127 ? 1.227 -4.418 -20.524 1.00 89.62 127 VAL A CA 1
ATOM 891 C C . VAL A 1 127 ? 2.558 -3.866 -20.029 1.00 89.62 127 VAL A C 1
ATOM 893 O O . VAL A 1 127 ? 3.578 -4.550 -20.086 1.00 89.62 127 VAL A O 1
ATOM 896 N N . THR A 1 128 ? 2.562 -2.622 -19.549 1.00 91.81 128 THR A N 1
ATOM 897 C CA . THR A 1 128 ? 3.732 -2.043 -18.884 1.00 91.81 128 THR A CA 1
ATOM 898 C C . THR A 1 128 ? 4.109 -2.885 -17.670 1.00 91.81 128 THR A C 1
ATOM 900 O O . THR A 1 128 ? 3.285 -3.107 -16.781 1.00 91.81 128 THR A O 1
ATOM 903 N N . SER A 1 129 ? 5.359 -3.336 -17.633 1.00 94.69 129 SER A N 1
ATOM 904 C CA . SER A 1 129 ? 5.917 -4.052 -16.494 1.00 94.69 129 SER A CA 1
ATOM 905 C C . SER A 1 129 ? 5.955 -3.142 -15.271 1.00 94.69 129 SER A C 1
ATOM 907 O O . SER A 1 129 ? 6.435 -2.012 -15.341 1.00 94.69 129 SER A O 1
ATOM 909 N N . VAL A 1 130 ? 5.456 -3.637 -14.144 1.00 96.31 130 VAL A N 1
ATOM 910 C CA . VAL A 1 130 ? 5.431 -2.918 -12.872 1.00 96.31 130 VAL A CA 1
ATOM 911 C C . VAL A 1 130 ? 6.121 -3.725 -11.774 1.00 96.31 130 VAL A C 1
ATOM 913 O O . VAL A 1 130 ? 6.043 -4.958 -11.798 1.00 96.31 130 VAL A O 1
ATOM 916 N N . PRO A 1 131 ? 6.778 -3.079 -10.797 1.00 97.88 131 PRO A N 1
ATOM 917 C CA . PRO A 1 131 ? 7.310 -3.777 -9.636 1.00 97.88 131 PRO A CA 1
ATOM 918 C C . PRO A 1 131 ? 6.177 -4.395 -8.816 1.00 97.88 131 PRO A C 1
ATOM 920 O O . PRO A 1 131 ? 5.150 -3.753 -8.571 1.00 97.88 131 PRO A O 1
ATOM 923 N N . PHE A 1 132 ? 6.375 -5.622 -8.347 1.00 98.19 132 PHE A N 1
ATOM 924 C CA . PHE A 1 132 ? 5.490 -6.269 -7.389 1.00 98.19 132 PHE A CA 1
ATOM 925 C C . PHE A 1 132 ? 6.266 -7.118 -6.382 1.00 98.19 132 PHE A C 1
ATOM 927 O O . PHE A 1 132 ? 7.385 -7.563 -6.641 1.00 98.19 132 PHE A O 1
ATOM 934 N N . THR A 1 133 ? 5.638 -7.387 -5.247 1.00 98.56 133 THR A N 1
ATOM 935 C CA . THR A 1 133 ? 6.100 -8.358 -4.257 1.00 98.56 133 THR A CA 1
ATOM 936 C C . THR A 1 133 ? 4.899 -8.988 -3.556 1.00 98.56 133 THR A C 1
ATOM 938 O O . THR A 1 133 ? 3.775 -8.494 -3.674 1.00 98.56 133 THR A O 1
ATOM 941 N N . ASN A 1 134 ? 5.128 -10.082 -2.840 1.00 98.31 134 ASN A N 1
ATOM 942 C CA . ASN A 1 134 ? 4.155 -10.641 -1.913 1.00 98.31 134 ASN A CA 1
ATOM 943 C C . ASN A 1 134 ? 4.785 -10.608 -0.520 1.00 98.31 134 ASN A C 1
ATOM 945 O O . ASN A 1 134 ? 5.927 -11.036 -0.348 1.00 98.31 134 ASN A O 1
ATOM 949 N N . ILE A 1 135 ? 4.042 -10.097 0.451 1.00 97.62 135 ILE A N 1
ATOM 950 C CA . ILE A 1 135 ? 4.423 -10.077 1.860 1.00 97.62 135 ILE A CA 1
ATOM 951 C C . ILE A 1 135 ? 3.443 -10.947 2.637 1.00 97.62 135 ILE A C 1
ATOM 953 O O . ILE A 1 135 ? 2.265 -11.018 2.293 1.00 97.62 135 ILE A O 1
ATOM 957 N N . SER A 1 136 ? 3.937 -11.599 3.681 1.00 95.88 136 SER A N 1
ATOM 958 C CA . SER A 1 136 ? 3.168 -12.568 4.456 1.00 95.88 136 SER A CA 1
ATOM 959 C C . SER A 1 136 ? 3.208 -12.263 5.939 1.00 95.88 136 SER A C 1
ATOM 961 O O . SER A 1 136 ? 4.162 -11.650 6.428 1.00 95.88 136 SER A O 1
ATOM 963 N N . GLY A 1 137 ? 2.175 -12.718 6.647 1.00 94.31 137 GLY A N 1
ATOM 964 C CA . GLY A 1 137 ? 2.108 -12.640 8.106 1.00 94.31 137 GLY A CA 1
ATOM 965 C C . GLY A 1 137 ? 2.016 -11.216 8.657 1.00 94.31 137 GLY A C 1
ATOM 966 O O . GLY A 1 137 ? 2.487 -10.962 9.764 1.00 94.31 137 GLY A O 1
ATOM 967 N N . VAL A 1 138 ? 1.434 -10.273 7.910 1.00 95.88 138 VAL A N 1
ATOM 968 C CA . VAL A 1 138 ? 1.193 -8.922 8.433 1.00 95.88 138 VAL A CA 1
ATOM 969 C C . VAL A 1 138 ? 0.061 -9.001 9.449 1.00 95.88 138 VAL A C 1
ATOM 971 O O . VAL A 1 138 ? -1.078 -9.266 9.077 1.00 95.88 138 VAL A O 1
ATOM 974 N N . VAL A 1 139 ? 0.355 -8.783 10.728 1.00 94.38 139 VAL A N 1
ATOM 975 C CA . VAL A 1 139 ? -0.649 -8.868 11.796 1.00 94.38 139 VAL A CA 1
ATOM 976 C C . VAL A 1 139 ? -1.344 -7.521 11.982 1.00 94.38 139 VAL A C 1
ATOM 978 O O . VAL A 1 139 ? -0.690 -6.505 12.214 1.00 94.38 139 VAL A O 1
ATOM 981 N N . SER A 1 140 ? -2.676 -7.508 11.915 1.00 92.69 140 SER A N 1
ATOM 982 C CA . SER A 1 140 ? -3.493 -6.337 12.248 1.00 92.69 140 SER A CA 1
ATOM 983 C C . SER A 1 140 ? -3.443 -6.068 13.753 1.00 92.69 140 SER A C 1
ATOM 985 O O . SER A 1 140 ? -3.898 -6.913 14.529 1.00 92.69 140 SER A O 1
ATOM 987 N N . PRO A 1 141 ? -2.996 -4.878 14.194 1.00 90.38 141 PRO A N 1
ATOM 988 C CA . PRO A 1 141 ? -2.998 -4.526 15.615 1.00 90.38 141 PRO A CA 1
ATOM 989 C C . PRO A 1 141 ? -4.402 -4.461 16.236 1.00 90.38 141 PRO A C 1
ATOM 991 O O . PRO A 1 141 ? -4.535 -4.502 17.455 1.00 90.38 141 PRO A O 1
ATOM 994 N N . ILE A 1 142 ? -5.446 -4.341 15.408 1.00 89.62 142 ILE A N 1
ATOM 995 C CA . ILE A 1 142 ? -6.835 -4.180 15.856 1.00 89.62 142 ILE A CA 1
ATOM 996 C C . ILE A 1 142 ? -7.544 -5.527 15.991 1.00 89.62 142 ILE A C 1
ATOM 998 O O . ILE A 1 142 ? -8.280 -5.743 16.949 1.00 89.62 142 ILE A O 1
ATOM 1002 N N . THR A 1 143 ? -7.347 -6.429 15.029 1.00 91.25 143 THR A N 1
ATOM 1003 C CA . THR A 1 143 ? -8.076 -7.707 14.972 1.00 91.25 143 THR A CA 1
ATOM 1004 C C . THR A 1 143 ? -7.224 -8.905 15.378 1.00 91.25 143 THR A C 1
ATOM 1006 O O . THR A 1 143 ? -7.775 -9.976 15.610 1.00 91.25 143 THR A O 1
ATOM 1009 N N . GLY A 1 144 ? -5.896 -8.762 15.422 1.00 90.56 144 GLY A N 1
ATOM 1010 C CA . GLY A 1 144 ? -4.953 -9.873 15.595 1.00 90.56 144 GLY A CA 1
ATOM 1011 C C . GLY A 1 144 ? -4.848 -10.802 14.380 1.00 90.56 144 GLY A C 1
ATOM 1012 O O . GLY A 1 144 ? -4.044 -11.727 14.390 1.00 90.56 144 GLY A O 1
ATOM 1013 N N . GLY A 1 145 ? -5.636 -10.567 13.326 1.00 92.62 145 GLY A N 1
ATOM 1014 C CA . GLY A 1 145 ? -5.590 -11.358 12.100 1.00 92.62 145 GLY A CA 1
ATOM 1015 C C . GLY A 1 145 ? -4.274 -11.157 11.354 1.00 92.62 145 GLY A C 1
ATOM 1016 O O . GLY A 1 145 ? -3.794 -10.028 11.249 1.00 92.62 145 GLY A O 1
ATOM 1017 N N . ALA A 1 146 ? -3.710 -12.243 10.829 1.00 95.31 146 ALA A N 1
ATOM 1018 C CA . ALA A 1 146 ? -2.546 -12.217 9.952 1.00 95.31 146 ALA A CA 1
ATOM 1019 C C . ALA A 1 146 ? -2.986 -12.205 8.483 1.00 95.31 146 ALA A C 1
ATOM 1021 O O . ALA A 1 146 ? -3.886 -12.952 8.096 1.00 95.31 146 ALA A O 1
ATOM 1022 N N . TYR A 1 147 ? -2.343 -11.369 7.671 1.00 96.19 147 TYR A N 1
ATOM 1023 C CA . TYR A 1 147 ? -2.682 -11.172 6.267 1.00 96.19 147 TYR A CA 1
ATOM 1024 C C . TYR A 1 147 ? -1.484 -11.461 5.363 1.00 96.19 147 TYR A C 1
ATOM 1026 O O . TYR A 1 147 ? -0.366 -11.000 5.617 1.00 96.19 147 TYR A O 1
ATOM 1034 N N . ASP A 1 148 ? -1.760 -12.170 4.271 1.00 97.75 148 ASP A N 1
ATOM 1035 C CA . ASP A 1 148 ? -0.886 -12.256 3.107 1.00 97.75 148 ASP A CA 1
ATOM 1036 C C . ASP A 1 148 ? -1.333 -11.209 2.087 1.00 97.75 148 ASP A C 1
ATOM 1038 O O . ASP A 1 148 ? -2.495 -11.177 1.675 1.00 97.75 148 ASP A O 1
ATOM 1042 N N . LEU A 1 149 ? -0.413 -10.333 1.693 1.00 98.62 149 LEU A N 1
ATOM 1043 C CA . LEU A 1 149 ? -0.700 -9.194 0.830 1.00 98.62 149 LEU A CA 1
ATOM 1044 C C . LEU A 1 149 ? 0.174 -9.238 -0.416 1.00 98.62 149 LEU A C 1
ATOM 1046 O O . LEU A 1 149 ? 1.391 -9.423 -0.359 1.00 98.62 149 LEU A O 1
ATOM 1050 N N . ARG A 1 150 ? -0.447 -8.972 -1.558 1.00 98.56 150 ARG A N 1
ATOM 1051 C CA . ARG A 1 150 ? 0.255 -8.634 -2.788 1.00 98.56 150 ARG A CA 1
ATOM 1052 C C . ARG A 1 150 ? 0.457 -7.129 -2.836 1.00 98.56 150 ARG A C 1
ATOM 1054 O O . ARG A 1 150 ? -0.513 -6.379 -2.796 1.00 98.56 150 ARG A O 1
ATOM 1061 N N . CYS A 1 151 ? 1.697 -6.692 -3.005 1.00 98.69 151 CYS A N 1
ATOM 1062 C CA . CYS A 1 151 ? 2.023 -5.290 -3.212 1.00 98.69 151 CYS A CA 1
ATOM 1063 C C . CYS A 1 151 ? 2.486 -5.035 -4.650 1.00 98.69 151 CYS A C 1
ATOM 1065 O O . CYS A 1 151 ? 3.173 -5.861 -5.252 1.00 98.69 151 CYS A O 1
ATOM 1067 N N . ALA A 1 152 ? 2.108 -3.893 -5.218 1.00 98.31 152 ALA A N 1
ATOM 1068 C CA . ALA A 1 152 ? 2.498 -3.469 -6.559 1.00 98.31 152 ALA A CA 1
ATOM 1069 C C . ALA A 1 152 ? 2.685 -1.950 -6.619 1.00 98.31 152 ALA A C 1
ATOM 1071 O O . ALA A 1 152 ? 1.935 -1.201 -5.992 1.00 98.31 152 ALA A O 1
ATOM 1072 N N . VAL A 1 153 ? 3.658 -1.497 -7.404 1.00 98.25 153 VAL A N 1
ATOM 1073 C CA . VAL A 1 153 ? 3.862 -0.075 -7.704 1.00 98.25 153 VAL A CA 1
ATOM 1074 C C . VAL A 1 153 ? 3.229 0.227 -9.059 1.00 98.25 153 VAL A C 1
ATOM 1076 O O . VAL A 1 153 ? 3.524 -0.446 -10.037 1.00 98.25 153 VAL A O 1
ATOM 1079 N N . GLY A 1 154 ? 2.345 1.222 -9.141 1.00 95.25 154 GLY A N 1
ATOM 1080 C CA . GLY A 1 154 ? 1.716 1.619 -10.406 1.00 95.25 154 GLY A CA 1
ATOM 1081 C C . GLY A 1 154 ? 2.738 2.069 -11.458 1.00 95.25 154 GLY A C 1
ATOM 1082 O O . GLY A 1 154 ? 3.862 2.437 -11.128 1.00 95.25 154 GLY A O 1
ATOM 1083 N N . SER A 1 155 ? 2.350 2.101 -12.736 1.00 92.88 155 SER A N 1
ATOM 1084 C CA . SER A 1 155 ? 3.261 2.454 -13.841 1.00 92.88 155 SER A CA 1
ATOM 1085 C C . SER A 1 155 ? 3.838 3.873 -13.755 1.00 92.88 155 SER A C 1
ATOM 1087 O O . SER A 1 155 ? 4.925 4.116 -14.269 1.00 92.88 155 SER A O 1
ATOM 1089 N N . SER A 1 156 ? 3.161 4.803 -13.070 1.00 93.12 156 SER A N 1
ATOM 1090 C CA . SER A 1 156 ? 3.707 6.135 -12.762 1.00 93.12 156 SER A CA 1
ATOM 1091 C C . SER A 1 156 ? 4.841 6.101 -11.731 1.00 93.12 156 SER A C 1
ATOM 1093 O O . SER A 1 156 ? 5.553 7.087 -11.556 1.00 93.12 156 SER A O 1
ATOM 1095 N N . GLY A 1 157 ? 4.995 4.995 -11.002 1.00 95.44 157 GLY A N 1
ATOM 1096 C CA . GLY A 1 157 ? 5.950 4.845 -9.912 1.00 95.44 157 GLY A CA 1
ATOM 1097 C C . GLY A 1 157 ? 5.546 5.527 -8.603 1.00 95.44 157 GLY A C 1
ATOM 1098 O O . GLY A 1 157 ? 6.262 5.360 -7.623 1.00 95.44 157 GLY A O 1
ATOM 1099 N N . GLN A 1 158 ? 4.453 6.293 -8.558 1.00 96.56 158 GLN A N 1
ATOM 1100 C CA . GLN A 1 158 ? 4.103 7.154 -7.411 1.00 96.56 158 GLN A CA 1
ATOM 1101 C C . GLN A 1 158 ? 3.263 6.443 -6.346 1.00 96.56 158 GLN A C 1
ATOM 1103 O O . GLN A 1 158 ? 3.381 6.733 -5.157 1.00 96.56 158 GLN A O 1
ATOM 1108 N N . THR A 1 159 ? 2.424 5.497 -6.763 1.00 97.75 159 THR A N 1
ATOM 1109 C CA . THR A 1 159 ? 1.500 4.795 -5.868 1.00 97.75 159 THR A CA 1
ATOM 1110 C C . THR A 1 159 ? 1.948 3.356 -5.693 1.00 97.75 159 THR A C 1
ATOM 1112 O O . THR A 1 159 ? 1.981 2.593 -6.659 1.00 97.75 159 THR A O 1
ATOM 1115 N N . MET A 1 160 ? 2.252 2.977 -4.457 1.00 98.44 160 MET A N 1
ATOM 1116 C CA . MET A 1 160 ? 2.360 1.584 -4.045 1.00 98.44 160 MET A CA 1
ATOM 1117 C C . MET A 1 160 ? 1.012 1.168 -3.466 1.00 98.44 160 MET A C 1
ATOM 1119 O O . MET A 1 160 ? 0.457 1.879 -2.636 1.00 98.44 160 MET A O 1
ATOM 1123 N N . SER A 1 161 ? 0.466 0.044 -3.909 1.00 98.56 161 SER A N 1
ATOM 1124 C CA . SER A 1 161 ? -0.751 -0.542 -3.339 1.00 98.56 161 SER A CA 1
ATOM 1125 C C . SER A 1 161 ? -0.425 -1.911 -2.777 1.00 98.56 161 SER A C 1
ATOM 1127 O O . SER A 1 161 ? 0.278 -2.662 -3.447 1.00 98.56 161 SER A O 1
ATOM 1129 N N . CYS A 1 162 ? -0.951 -2.241 -1.603 1.00 98.75 162 CYS A N 1
ATOM 1130 C CA . CYS A 1 162 ? -0.909 -3.584 -1.035 1.00 98.75 162 CYS A CA 1
ATOM 1131 C C . CYS A 1 162 ? -2.338 -4.073 -0.822 1.00 98.75 162 CYS A C 1
ATOM 1133 O O . CYS A 1 162 ? -3.188 -3.316 -0.350 1.00 98.75 162 CYS A O 1
ATOM 1135 N N . TYR A 1 163 ? -2.612 -5.315 -1.203 1.00 98.62 163 TYR A N 1
ATOM 1136 C CA . 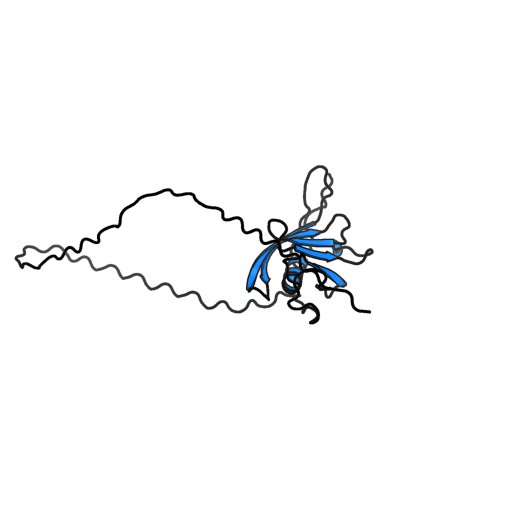TYR A 1 163 ? -3.958 -5.853 -1.144 1.00 98.62 163 TYR A CA 1
ATOM 1137 C C . TYR A 1 163 ? -4.001 -7.363 -0.947 1.00 98.62 163 TYR A C 1
ATOM 1139 O O . TYR A 1 163 ? -3.126 -8.090 -1.422 1.00 98.62 163 TYR A O 1
ATOM 1147 N N . GLY A 1 164 ? -5.026 -7.816 -0.231 1.00 98.06 164 GLY A N 1
ATOM 1148 C CA . GLY A 1 164 ? -5.350 -9.229 -0.081 1.00 98.06 164 GLY A CA 1
ATOM 1149 C C . GLY A 1 164 ? -6.130 -9.793 -1.277 1.00 98.06 164 GLY A C 1
ATOM 1150 O O . GLY A 1 164 ? -6.273 -9.129 -2.315 1.00 98.06 164 GLY A O 1
ATOM 1151 N N . PRO A 1 165 ? -6.639 -11.031 -1.147 1.00 95.62 165 PRO A N 1
ATOM 1152 C CA . PRO A 1 165 ? -7.595 -11.612 -2.088 1.00 95.62 165 PRO A CA 1
ATOM 1153 C C . PRO A 1 165 ? -8.786 -10.676 -2.333 1.00 95.62 165 PRO A C 1
ATOM 1155 O O . PRO A 1 165 ? -9.177 -9.919 -1.455 1.00 95.62 165 PRO A O 1
ATOM 1158 N N . ASP A 1 166 ? -9.333 -10.685 -3.549 1.00 95.19 166 ASP A N 1
ATOM 1159 C CA . ASP A 1 166 ? -10.482 -9.848 -3.940 1.00 95.19 166 ASP A CA 1
ATOM 1160 C C . ASP A 1 166 ? -10.299 -8.326 -3.739 1.00 95.19 166 ASP A C 1
ATOM 1162 O O . ASP A 1 166 ? -11.255 -7.558 -3.830 1.00 95.19 166 ASP A O 1
ATOM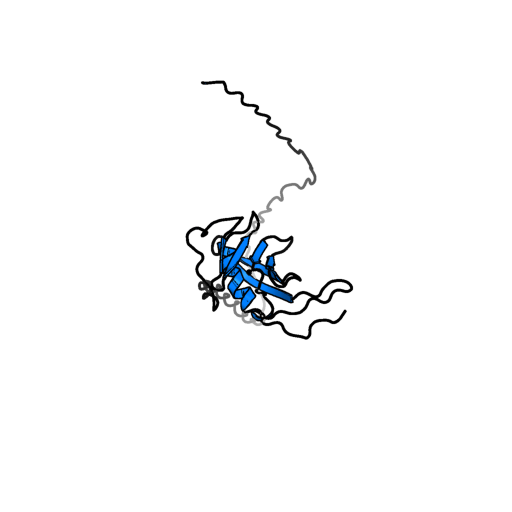 1166 N N . ASN A 1 167 ? -9.051 -7.869 -3.574 1.00 96.19 167 ASN A N 1
ATOM 1167 C CA . ASN A 1 167 ? -8.686 -6.506 -3.178 1.00 96.19 167 ASN A CA 1
ATOM 1168 C C . ASN A 1 167 ? -9.208 -6.113 -1.786 1.00 96.19 167 ASN A C 1
ATOM 1170 O O . ASN A 1 167 ? -9.577 -4.960 -1.580 1.00 96.19 167 ASN A O 1
ATOM 1174 N N . ASP A 1 168 ? -9.225 -7.046 -0.836 1.00 95.56 168 ASP A N 1
ATOM 1175 C CA . ASP A 1 168 ? -9.532 -6.778 0.570 1.00 95.56 168 ASP A CA 1
ATOM 1176 C C . ASP A 1 168 ? -8.609 -7.616 1.485 1.00 95.56 168 ASP A C 1
ATOM 1178 O O . ASP A 1 168 ? -8.487 -8.827 1.291 1.00 95.56 168 ASP A O 1
ATOM 1182 N N . PRO A 1 169 ? -7.901 -7.020 2.462 1.00 97.06 169 PRO A N 1
ATOM 1183 C CA . PRO A 1 169 ? -7.772 -5.584 2.726 1.00 97.06 169 PRO A CA 1
ATOM 1184 C C . PRO A 1 169 ? -7.115 -4.838 1.559 1.00 97.06 169 PRO A C 1
ATOM 1186 O O . PRO A 1 169 ? -6.385 -5.439 0.775 1.00 97.06 169 PRO A O 1
ATOM 1189 N N . TYR A 1 170 ? -7.339 -3.528 1.449 1.00 98.38 170 TYR A N 1
ATOM 1190 C CA . TYR A 1 170 ? -6.744 -2.664 0.424 1.00 98.38 170 TYR A CA 1
ATOM 1191 C C . TYR A 1 170 ? -6.134 -1.418 1.050 1.00 98.38 170 TYR A C 1
ATOM 1193 O O . TYR A 1 170 ? -6.794 -0.702 1.807 1.00 98.38 170 TYR A O 1
ATOM 1201 N N . MET A 1 171 ? -4.886 -1.122 0.700 1.00 98.56 171 MET A N 1
ATOM 1202 C CA . MET A 1 171 ? -4.185 0.077 1.149 1.00 98.56 171 MET A CA 1
ATOM 1203 C C . MET A 1 171 ? -3.270 0.639 0.066 1.00 98.56 171 MET A C 1
ATOM 1205 O O . MET A 1 171 ? -2.730 -0.100 -0.762 1.00 98.56 171 MET A O 1
ATOM 1209 N N . THR A 1 172 ? -3.075 1.952 0.091 1.00 98.62 172 THR A N 1
ATOM 1210 C CA . THR A 1 172 ? -2.201 2.679 -0.826 1.00 98.62 172 THR A CA 1
ATOM 1211 C C . THR A 1 172 ? -1.265 3.619 -0.081 1.00 98.62 172 THR A C 1
ATOM 1213 O O . THR A 1 172 ? -1.617 4.204 0.945 1.00 98.62 172 THR A O 1
ATOM 1216 N N . TYR A 1 173 ? -0.072 3.773 -0.648 1.00 98.38 173 TYR A N 1
ATOM 1217 C CA . TYR A 1 173 ? 0.982 4.679 -0.215 1.00 98.38 173 TYR A CA 1
ATOM 1218 C C . TYR A 1 173 ? 1.381 5.533 -1.417 1.00 98.38 173 TYR A C 1
ATOM 1220 O O . TYR A 1 173 ? 1.994 5.051 -2.377 1.00 98.38 173 TYR A O 1
ATOM 1228 N N . GLU A 1 174 ? 0.976 6.795 -1.395 1.00 98.12 174 GLU A N 1
ATOM 1229 C CA . GLU A 1 174 ? 1.148 7.718 -2.513 1.00 98.12 174 GLU A CA 1
ATOM 1230 C C . GLU A 1 174 ? 2.226 8.754 -2.196 1.00 98.12 174 GLU A C 1
ATOM 1232 O O . GLU A 1 174 ? 2.105 9.532 -1.250 1.00 98.12 174 GLU A O 1
ATOM 1237 N N . LEU A 1 175 ? 3.284 8.756 -3.000 1.00 96.75 175 LEU A N 1
ATOM 1238 C CA . LEU A 1 175 ? 4.343 9.755 -2.948 1.00 96.75 175 LEU A CA 1
ATOM 1239 C C . LEU A 1 175 ? 3.939 11.029 -3.709 1.00 96.75 175 LEU A C 1
ATOM 1241 O O . LEU A 1 175 ? 3.106 10.997 -4.612 1.00 96.75 175 LEU A O 1
ATOM 1245 N N . GLU A 1 176 ? 4.561 12.161 -3.378 1.00 91.62 176 GLU A N 1
ATOM 1246 C CA . GLU A 1 176 ? 4.370 13.412 -4.123 1.00 91.62 176 GLU A CA 1
ATOM 1247 C C . GLU A 1 176 ? 4.853 13.281 -5.580 1.00 91.62 176 GLU A C 1
ATOM 1249 O O . GLU A 1 176 ? 5.746 12.487 -5.887 1.00 91.62 176 GLU A O 1
ATOM 1254 N N . MET A 1 177 ? 4.299 14.096 -6.488 1.00 78.06 177 MET A N 1
ATOM 1255 C CA . MET A 1 177 ? 4.414 13.893 -7.945 1.00 78.06 177 MET A CA 1
ATOM 1256 C C . MET A 1 177 ? 5.850 13.797 -8.496 1.00 78.06 177 MET A C 1
ATOM 1258 O O . MET A 1 177 ? 6.072 13.188 -9.542 1.00 78.06 177 MET A O 1
ATOM 1262 N N . THR A 1 178 ? 6.837 14.389 -7.826 1.00 86.81 178 THR A N 1
ATOM 1263 C CA . THR A 1 178 ? 8.246 14.383 -8.259 1.00 86.81 178 THR A CA 1
ATOM 1264 C C . THR A 1 178 ? 9.044 13.183 -7.745 1.00 86.81 178 THR A C 1
ATOM 1266 O O . THR A 1 178 ? 10.230 13.057 -8.051 1.00 86.81 178 THR A O 1
ATOM 1269 N N . THR A 1 179 ? 8.418 12.301 -6.968 1.00 93.25 179 THR A N 1
ATOM 1270 C CA . THR A 1 179 ? 9.063 11.164 -6.305 1.00 93.25 179 THR A CA 1
ATOM 1271 C C . THR A 1 179 ? 8.431 9.843 -6.729 1.00 93.25 179 THR A C 1
ATOM 1273 O O . THR A 1 179 ? 7.245 9.774 -7.033 1.00 93.25 179 THR A O 1
ATOM 1276 N N . THR A 1 180 ? 9.236 8.781 -6.778 1.00 95.88 180 THR A N 1
ATOM 1277 C CA . THR A 1 180 ? 8.769 7.437 -7.138 1.00 95.88 180 THR A CA 1
ATOM 1278 C C . THR A 1 180 ? 9.286 6.402 -6.149 1.00 95.88 180 THR A C 1
ATOM 1280 O O . THR A 1 180 ? 10.269 6.637 -5.439 1.00 95.88 180 THR A O 1
ATOM 1283 N N . TRP A 1 181 ? 8.619 5.251 -6.118 1.00 97.00 181 TRP A N 1
ATOM 1284 C CA . TRP A 1 181 ? 8.991 4.104 -5.301 1.00 97.00 181 TRP A CA 1
ATOM 1285 C C . TRP A 1 181 ? 10.218 3.374 -5.832 1.00 97.00 181 TRP A C 1
ATOM 1287 O O . TRP A 1 181 ? 10.982 2.868 -5.029 1.00 97.00 181 TRP A O 1
ATOM 1297 N N . HIS A 1 182 ? 10.464 3.364 -7.147 1.00 94.50 182 HIS A N 1
ATOM 1298 C CA . HIS A 1 182 ? 11.572 2.623 -7.767 1.00 94.50 182 HIS A CA 1
ATOM 1299 C C . HIS A 1 182 ? 12.937 2.754 -7.054 1.00 94.50 182 HIS A C 1
ATOM 1301 O O . HIS A 1 182 ? 13.550 1.723 -6.805 1.00 94.50 182 HIS A O 1
ATOM 1307 N N . PRO A 1 183 ? 13.420 3.955 -6.670 1.00 94.44 183 PRO A N 1
ATOM 1308 C CA . PRO A 1 183 ? 14.686 4.100 -5.941 1.00 94.44 183 PRO A CA 1
ATOM 1309 C C . PRO A 1 183 ? 14.600 3.817 -4.427 1.00 94.44 183 PRO A C 1
ATOM 1311 O O . PRO A 1 183 ? 15.609 3.926 -3.737 1.00 94.44 183 PRO A O 1
ATOM 1314 N N . ARG A 1 184 ? 13.410 3.529 -3.890 1.00 94.56 184 ARG A N 1
ATOM 1315 C CA . ARG A 1 184 ? 13.127 3.359 -2.451 1.00 94.56 184 ARG A CA 1
ATOM 1316 C C . ARG A 1 184 ? 12.881 1.908 -2.044 1.00 94.56 184 ARG A C 1
ATOM 1318 O O . ARG A 1 184 ? 12.836 1.624 -0.854 1.00 94.56 184 ARG A O 1
ATOM 1325 N N . ILE A 1 185 ? 12.705 1.014 -3.013 1.00 95.88 185 ILE A N 1
ATOM 1326 C CA . ILE A 1 185 ? 12.469 -0.415 -2.795 1.00 95.88 185 ILE A CA 1
ATOM 1327 C C . ILE A 1 185 ? 13.550 -1.246 -3.483 1.00 95.88 185 ILE A C 1
ATOM 1329 O O . ILE A 1 185 ? 14.135 -0.833 -4.484 1.00 95.88 185 ILE A O 1
ATOM 1333 N N . ASN A 1 186 ? 13.812 -2.439 -2.952 1.00 96.69 186 ASN A N 1
ATOM 1334 C CA . ASN A 1 186 ? 14.796 -3.353 -3.520 1.00 96.69 186 ASN A CA 1
ATOM 1335 C C . ASN A 1 186 ? 14.193 -4.150 -4.686 1.00 96.69 186 ASN A C 1
ATOM 1337 O O . ASN A 1 186 ? 13.615 -5.217 -4.472 1.00 96.69 186 ASN A O 1
ATOM 1341 N N . ILE A 1 187 ? 14.315 -3.634 -5.911 1.00 97.19 187 ILE A N 1
ATOM 1342 C CA . ILE A 1 187 ? 13.873 -4.331 -7.126 1.00 97.19 187 ILE A CA 1
ATOM 1343 C C . ILE A 1 187 ? 15.019 -5.180 -7.674 1.00 97.19 187 ILE A C 1
ATOM 1345 O O . ILE A 1 187 ? 16.091 -4.663 -7.985 1.00 97.19 187 ILE A O 1
ATOM 1349 N N . VAL A 1 188 ? 14.777 -6.479 -7.828 1.00 95.81 188 VAL A N 1
ATOM 1350 C CA . VAL A 1 188 ? 15.721 -7.434 -8.410 1.00 95.81 188 VAL A CA 1
ATOM 1351 C C . VAL A 1 188 ? 15.325 -7.809 -9.836 1.00 95.81 188 VAL A C 1
ATOM 1353 O O . VAL A 1 188 ? 14.146 -7.872 -10.190 1.00 95.81 188 VAL A O 1
ATOM 1356 N N . GLY A 1 189 ? 16.341 -8.105 -10.646 1.00 91.06 189 GLY A N 1
ATOM 1357 C CA . GLY A 1 189 ? 16.185 -8.407 -12.066 1.00 91.06 189 GLY A CA 1
ATOM 1358 C C . GLY A 1 189 ? 16.128 -7.157 -12.946 1.00 91.06 189 GLY A C 1
ATOM 1359 O O . GLY A 1 189 ? 15.969 -6.030 -12.477 1.00 91.06 189 GLY A O 1
ATOM 1360 N N . GLU A 1 190 ? 16.288 -7.369 -14.248 1.00 87.62 190 GLU A N 1
ATOM 1361 C CA . GLU A 1 190 ? 16.231 -6.295 -15.238 1.00 87.62 190 GLU A CA 1
ATOM 1362 C C . GLU A 1 190 ? 14.784 -5.922 -15.571 1.00 87.62 190 GLU A C 1
ATOM 1364 O O . GLU A 1 190 ? 13.873 -6.753 -15.494 1.00 87.62 190 GLU A O 1
ATOM 1369 N N . TYR A 1 191 ? 14.576 -4.661 -15.956 1.00 88.38 191 TYR A N 1
ATOM 1370 C CA . TYR A 1 191 ? 13.285 -4.216 -16.466 1.00 88.38 191 TYR A CA 1
ATOM 1371 C C . TYR A 1 191 ? 12.953 -4.982 -17.761 1.00 88.38 191 TYR A C 1
ATOM 1373 O O . TYR A 1 191 ? 13.753 -4.943 -18.698 1.00 88.38 191 TYR A O 1
ATOM 1381 N N . PRO A 1 192 ? 11.792 -5.655 -17.863 1.00 86.44 192 PRO A N 1
ATOM 1382 C CA . PRO A 1 192 ? 11.444 -6.406 -19.060 1.00 86.44 192 PRO A CA 1
ATOM 1383 C C . PRO A 1 192 ? 11.231 -5.466 -20.249 1.00 86.44 192 PRO A C 1
ATOM 1385 O O . PRO A 1 192 ? 10.340 -4.612 -20.230 1.00 86.44 192 PRO A O 1
ATOM 1388 N N . HIS A 1 193 ? 12.027 -5.647 -21.299 1.00 76.94 193 HIS A N 1
ATOM 1389 C CA . HIS A 1 193 ? 11.793 -5.031 -22.599 1.00 76.94 193 HIS A CA 1
ATOM 1390 C C . HIS A 1 193 ? 10.780 -5.894 -23.362 1.00 76.94 193 HIS A C 1
ATOM 1392 O O . HIS A 1 193 ? 11.128 -6.969 -23.847 1.00 76.94 193 HIS A O 1
ATOM 1398 N N . ASN A 1 194 ? 9.522 -5.448 -23.392 1.00 63.03 194 ASN A N 1
ATOM 1399 C CA . ASN A 1 194 ? 8.469 -6.027 -24.233 1.00 63.03 194 ASN A CA 1
ATOM 1400 C C . ASN A 1 194 ? 8.566 -5.513 -25.671 1.00 63.03 194 ASN A C 1
ATOM 1402 O O . ASN A 1 194 ? 8.874 -4.309 -25.835 1.00 63.03 194 ASN A O 1
#

Foldseek 3Di:
DDDDDDDDDDDDDDDDDDDDDDDDDDDDDDDDDDDDDDDDDDDDDDDDDDDDDDDDDDDDDPDDPDDQAVQQDDFDPVQPPPAFAWRQARPVGWTKGWHRGDGSQLSSQCVSQQLADEWEWDDDPPDFTWIKDWGWQRARPVPRDTFIWIWIQDPLQFKIWIAGPPRPGIMITGHPNVDGCVVRHNYDDDRDDD

Secondary structure (DSSP, 8-state):
-----------------------------------------------PPPPPPPPPPPPPPP-PPPPPPTT--PPPGGGTT-EEEEEEE-TTSPEEEEEEEEEHHHHHHHHHHHHHSEEEE---TTS---EEEEEEEEE-TTT--EEEEEEEE-TTSSEEEEE-GGG-SEEEEE--TT--SGGGSEEESPPP--